Protein AF-A0A518H4K8-F1 (afdb_monomer_lite)

Radius of gyration: 69.51 Å; chains: 1; bounding box: 134×53×186 Å

Secondary structure (DSSP, 8-state):
----------------------------S--S-----PPEEEEEEEEEEEEEEEEEEEEEEEEEEEEEEEEEEEEEEEEEEEEEEEEEEEEEEEEEEEEEEEEEEE-S---SSS-----EEEEEEEEEEEEEEEEEEEEEEEEEEEEEEEEEEEEEEEEEEEEEEEEEEEEEEEEEEEEEEEEEEE------------------------

pLDDT: mean 77.29, std 21.83, range [33.91, 96.88]

Foldseek 3Di:
DDDDDDDDDDDDDDDDDDPDDDDDDDDPDDPDPDDPPQQWDWDKDKDWDKDKDKDWDWDKDKDWDKDKDKDWDKDWDKDKDKDWDWDKDKDWDWDKDKDWDFDWDFDPDDDPDDDDDTDTDTDIDIDIDIDTDIDIDTDTDIDIDIDTDIDIDIDIDIDIDIDIDIDIDIDMDIDIDIDIDIDGDGPPPDPDDDDDDDDDDDDDDDDDDD

Organism: NCBI:txid2527974

Structure (mmCIF, N/CA/C/O backbone):
data_AF-A0A518H4K8-F1
#
_entry.id   AF-A0A518H4K8-F1
#
loop_
_atom_site.group_PDB
_atom_site.id
_atom_site.type_symbol
_atom_site.label_atom_id
_atom_site.label_alt_id
_atom_site.label_comp_id
_atom_site.label_asym_id
_atom_site.label_entity_id
_atom_site.label_seq_id
_atom_site.pdbx_PDB_ins_code
_atom_site.Cartn_x
_atom_site.Cartn_y
_atom_site.Cartn_z
_atom_site.occupancy
_atom_site.B_iso_or_equiv
_atom_site.auth_seq_id
_atom_site.auth_comp_id
_atom_site.auth_asym_id
_atom_site.auth_atom_id
_atom_site.pdbx_PDB_model_num
ATOM 1 N N . MET A 1 1 ? -11.150 16.519 43.931 1.00 41.38 1 MET A N 1
ATOM 2 C CA . MET A 1 1 ? -12.575 16.202 44.168 1.00 41.38 1 MET A CA 1
ATOM 3 C C . MET A 1 1 ? -12.721 15.722 45.603 1.00 41.38 1 MET A C 1
ATOM 5 O O . MET A 1 1 ? -12.085 14.748 45.985 1.00 41.38 1 MET A O 1
ATOM 9 N N . HIS A 1 2 ? -13.426 16.521 46.402 1.00 33.91 2 HIS A N 1
ATOM 10 C CA . HIS A 1 2 ? -13.470 16.494 47.863 1.00 33.91 2 HIS A CA 1
ATOM 11 C C . HIS A 1 2 ? -14.035 15.186 48.440 1.00 33.91 2 HIS A C 1
ATOM 13 O O . HIS A 1 2 ? -15.120 14.756 48.060 1.00 33.91 2 HIS A O 1
ATOM 19 N N . ARG A 1 3 ? -13.331 14.601 49.419 1.00 42.66 3 ARG A N 1
ATOM 20 C CA . ARG A 1 3 ? -13.908 13.645 50.375 1.00 42.66 3 ARG A CA 1
ATOM 21 C C . ARG A 1 3 ? -14.575 14.446 51.495 1.00 42.66 3 ARG A C 1
ATOM 23 O O . ARG A 1 3 ? -13.881 15.078 52.286 1.00 42.66 3 ARG A O 1
ATOM 30 N N . MET A 1 4 ? -15.905 14.440 51.541 1.00 40.12 4 MET A N 1
ATOM 31 C CA . MET A 1 4 ? -16.675 14.967 52.668 1.00 40.12 4 MET A CA 1
ATOM 32 C C . MET A 1 4 ? -16.673 13.945 53.811 1.00 40.12 4 MET A C 1
ATOM 34 O O . MET A 1 4 ? -17.276 12.880 53.712 1.00 40.12 4 MET A O 1
ATOM 38 N N . LEU A 1 5 ? -15.961 14.277 54.887 1.00 43.50 5 LEU A N 1
ATOM 39 C CA . LEU A 1 5 ? -16.053 13.639 56.197 1.00 43.50 5 LEU A CA 1
ATOM 40 C C . LEU A 1 5 ? -17.170 14.339 56.988 1.00 43.50 5 LEU A C 1
ATOM 42 O O . LEU A 1 5 ? -16.926 15.359 57.627 1.00 43.50 5 LEU A O 1
ATOM 46 N N . SER A 1 6 ? -18.389 13.798 56.949 1.00 35.72 6 SER A N 1
ATOM 47 C CA . SER A 1 6 ? -19.468 14.197 57.865 1.00 35.72 6 SER A CA 1
ATOM 48 C C . SER A 1 6 ? -19.306 13.459 59.192 1.00 35.72 6 SER A C 1
ATOM 50 O O . SER A 1 6 ? -19.745 12.320 59.341 1.00 35.72 6 SER A O 1
ATOM 52 N N . ARG A 1 7 ? -18.654 14.105 60.162 1.00 39.12 7 ARG A N 1
ATOM 53 C CA . ARG A 1 7 ? -18.706 13.716 61.577 1.00 39.12 7 ARG A CA 1
ATOM 54 C C . ARG A 1 7 ? -19.995 14.276 62.176 1.00 39.12 7 ARG A C 1
ATOM 56 O O . ARG A 1 7 ? -20.099 15.478 62.395 1.00 39.12 7 ARG A O 1
ATOM 63 N N . ALA A 1 8 ? -20.967 13.400 62.414 1.00 37.16 8 ALA A N 1
ATOM 64 C CA . ALA A 1 8 ? -22.157 13.728 63.183 1.00 37.16 8 ALA A CA 1
ATOM 65 C C . ALA A 1 8 ? -21.811 13.758 64.678 1.00 37.16 8 ALA A C 1
ATOM 67 O O . ALA A 1 8 ? -21.269 12.810 65.246 1.00 37.16 8 ALA A O 1
ATOM 68 N N . LEU A 1 9 ? -22.109 14.910 65.257 1.00 40.81 9 LEU A N 1
ATOM 69 C CA . LEU A 1 9 ? -22.033 15.298 66.654 1.00 40.81 9 LEU A CA 1
ATOM 70 C C . LEU A 1 9 ? -23.179 14.586 67.395 1.00 40.81 9 LEU A C 1
ATOM 72 O O . LEU A 1 9 ? -24.332 14.760 67.007 1.00 40.81 9 LEU A O 1
ATOM 76 N N . VAL A 1 10 ? -22.896 13.791 68.431 1.00 37.47 10 VAL A N 1
ATOM 77 C CA . VAL A 1 10 ? -23.942 13.306 69.350 1.00 37.47 10 VAL A CA 1
ATOM 78 C C . VAL A 1 10 ? -23.623 13.802 70.750 1.00 37.47 10 VAL A C 1
ATOM 80 O O . VAL A 1 10 ? -22.632 13.418 71.368 1.00 37.47 10 VAL A O 1
ATOM 83 N N . LEU A 1 11 ? -24.480 14.732 71.162 1.00 38.19 11 LEU A N 1
ATOM 84 C CA . LEU A 1 11 ? -24.554 15.404 72.445 1.00 38.19 11 LEU A CA 1
ATOM 85 C C . LEU A 1 11 ? -24.805 14.418 73.589 1.00 38.19 11 LEU A C 1
ATOM 87 O O . LEU A 1 11 ? -25.643 13.522 73.509 1.00 38.19 11 LEU A O 1
ATOM 91 N N . SER A 1 12 ? -24.108 14.688 74.682 1.00 37.12 12 SER A N 1
ATOM 92 C CA . SER A 1 12 ? -24.329 14.210 76.038 1.00 37.12 12 SER A CA 1
ATOM 93 C C . SER A 1 12 ? -25.741 14.548 76.534 1.00 37.12 12 SER A C 1
ATOM 95 O O . SER A 1 12 ? -26.166 15.700 76.463 1.00 37.12 12 SER A O 1
ATOM 97 N N . ALA A 1 13 ? -26.434 13.567 77.116 1.00 38.94 13 ALA A N 1
ATOM 98 C CA . ALA A 1 13 ? -27.633 13.787 77.920 1.00 38.94 13 ALA A CA 1
ATOM 99 C C . ALA A 1 13 ? -27.368 13.310 79.353 1.00 38.94 13 ALA A C 1
ATOM 101 O O . ALA A 1 13 ? -27.197 12.121 79.614 1.00 38.94 13 ALA A O 1
ATOM 102 N N . ALA A 1 14 ? -27.289 14.278 80.264 1.00 38.91 14 ALA A N 1
ATOM 103 C CA . ALA A 1 14 ? -27.203 14.074 81.698 1.00 38.91 14 ALA A CA 1
ATOM 104 C C . ALA A 1 14 ? -28.560 13.595 82.234 1.00 38.91 14 ALA A C 1
ATOM 106 O O . ALA A 1 14 ? -29.585 14.239 82.015 1.00 38.91 14 ALA A O 1
ATOM 107 N N . THR A 1 15 ? -28.574 12.482 82.961 1.00 42.69 15 THR A N 1
ATOM 108 C CA . THR A 1 15 ? -29.739 12.057 83.741 1.00 42.69 15 THR A CA 1
ATOM 109 C C . THR A 1 15 ? -29.732 12.792 85.077 1.00 42.69 15 THR A C 1
ATOM 111 O O . THR A 1 15 ? -28.977 12.446 85.984 1.00 42.69 15 THR A O 1
ATOM 114 N N . ILE A 1 16 ? -30.566 13.825 85.183 1.00 46.66 16 ILE A N 1
ATOM 115 C CA . ILE A 1 16 ? -30.917 14.481 86.444 1.00 46.66 16 ILE A CA 1
ATOM 116 C C . ILE A 1 16 ? -31.912 13.567 87.167 1.00 46.66 16 ILE A C 1
ATOM 118 O O . ILE A 1 16 ? -32.991 13.281 86.648 1.00 46.66 16 ILE A O 1
ATOM 122 N N . GLY A 1 17 ? -31.546 13.097 88.359 1.00 41.97 17 GLY A N 1
ATOM 123 C CA . GLY A 1 17 ? -32.475 12.438 89.270 1.00 41.97 17 GLY A CA 1
ATOM 124 C C . GLY A 1 17 ? -33.481 13.450 89.813 1.00 41.97 17 GLY A C 1
ATOM 125 O O . GLY A 1 17 ? -33.111 14.331 90.583 1.00 41.97 17 GLY A O 1
ATOM 126 N N . LEU A 1 18 ? -34.749 13.326 89.417 1.00 43.81 18 LEU A N 1
ATOM 127 C CA . LEU A 1 18 ? -35.867 13.972 90.101 1.00 43.81 18 LEU A CA 1
ATOM 128 C C . LEU A 1 18 ? -36.443 12.990 91.124 1.00 43.81 18 LEU A C 1
ATOM 130 O O . LEU A 1 18 ? -37.210 12.090 90.789 1.00 43.81 18 LEU A O 1
ATOM 134 N N . THR A 1 19 ? -36.104 13.197 92.391 1.00 43.25 19 THR A N 1
ATOM 135 C CA . THR A 1 19 ? -36.916 12.737 93.518 1.00 43.25 19 THR A CA 1
ATOM 136 C C . THR A 1 19 ? -38.142 13.647 93.617 1.00 43.25 19 THR A C 1
ATOM 138 O O . THR A 1 19 ? -38.071 14.732 94.192 1.00 43.25 19 THR A O 1
ATOM 141 N N . ALA A 1 20 ? -39.266 13.237 93.028 1.00 42.53 20 ALA A N 1
ATOM 142 C CA . ALA A 1 20 ? -40.552 13.885 93.258 1.00 42.53 20 ALA A CA 1
ATOM 143 C C . ALA A 1 20 ? -41.178 13.301 94.533 1.00 42.53 20 ALA A C 1
ATOM 145 O O . ALA A 1 20 ? -41.659 12.167 94.545 1.00 42.53 20 ALA A O 1
ATOM 146 N N . ALA A 1 21 ? -41.147 14.083 95.613 1.00 41.53 21 ALA A N 1
ATOM 147 C CA . ALA A 1 21 ? -41.983 13.867 96.782 1.00 41.53 21 ALA A CA 1
ATOM 148 C C . ALA A 1 21 ? -43.457 13.934 96.348 1.00 41.53 21 ALA A C 1
ATOM 150 O O . ALA A 1 21 ? -43.904 14.946 95.808 1.00 41.53 21 ALA A O 1
ATOM 151 N N . GLN A 1 22 ? -44.206 12.852 96.555 1.00 50.47 22 GLN A N 1
ATOM 152 C CA . GLN A 1 22 ? -45.651 12.844 96.355 1.00 50.47 22 GLN A CA 1
ATOM 153 C C . GLN A 1 22 ? -46.308 13.590 97.519 1.00 50.47 22 GLN A C 1
ATOM 155 O O . GLN A 1 22 ? -46.592 13.010 98.564 1.00 50.47 22 GLN A O 1
ATOM 160 N N . THR A 1 23 ? -46.556 14.885 97.346 1.00 40.84 23 THR A N 1
ATOM 161 C CA . THR A 1 23 ? -47.630 15.552 98.080 1.00 40.84 23 THR A CA 1
ATOM 162 C C . THR A 1 23 ? -48.927 15.289 97.324 1.00 40.84 23 THR A C 1
ATOM 164 O O . THR A 1 23 ? -49.107 15.690 96.176 1.00 40.84 23 THR A O 1
ATOM 167 N N . ALA A 1 24 ? -49.828 14.542 97.958 1.00 42.62 24 ALA A N 1
ATOM 168 C CA . ALA A 1 24 ? -51.167 14.305 97.449 1.00 42.62 24 ALA A CA 1
ATOM 169 C C . ALA A 1 24 ? -51.927 15.642 97.369 1.00 42.62 24 ALA A C 1
ATOM 171 O O . ALA A 1 24 ? -52.305 16.209 98.393 1.00 42.62 24 ALA A O 1
ATOM 172 N N . SER A 1 25 ? -52.149 16.157 96.156 1.00 48.56 25 SER A N 1
ATOM 173 C CA . SER A 1 25 ? -53.069 17.272 95.927 1.00 48.56 25 SER A CA 1
ATOM 174 C C . SER A 1 25 ? -54.488 16.725 95.791 1.00 48.56 25 SER A C 1
ATOM 176 O O . SER A 1 25 ? -54.824 16.078 94.797 1.00 48.56 25 SER A O 1
ATOM 178 N N . ALA A 1 26 ? -55.322 16.989 96.792 1.00 44.56 26 ALA A N 1
ATOM 179 C CA . ALA A 1 26 ? -56.759 16.789 96.706 1.00 44.56 26 ALA A CA 1
ATOM 180 C C . ALA A 1 26 ? -57.344 17.649 95.570 1.00 44.56 26 ALA A C 1
ATOM 182 O O . ALA A 1 26 ? -57.105 18.854 95.500 1.00 44.56 26 ALA A O 1
ATOM 183 N N . CYS A 1 27 ? -58.125 17.041 94.677 1.00 45.62 27 CYS A N 1
ATOM 184 C CA . CYS A 1 27 ? -58.923 17.764 93.694 1.00 45.62 27 CYS A CA 1
ATOM 185 C C . CYS A 1 27 ? -60.126 18.416 94.395 1.00 45.62 27 CYS A C 1
ATOM 187 O O . CYS A 1 27 ? -61.044 17.737 94.857 1.00 45.62 27 CYS A O 1
ATOM 189 N N . HIS A 1 28 ? -60.120 19.747 94.479 1.00 51.50 28 HIS A N 1
ATOM 190 C CA . HIS A 1 28 ? -61.272 20.530 94.912 1.00 51.50 28 HIS A CA 1
ATOM 191 C C . HIS A 1 28 ? -62.458 20.319 93.953 1.00 51.50 28 HIS A C 1
ATOM 193 O O . HIS A 1 28 ? -62.354 20.614 92.765 1.00 51.50 28 HIS A O 1
ATOM 199 N N . GLY A 1 29 ? -63.611 19.888 94.480 1.00 53.47 29 GLY A N 1
ATOM 200 C CA . GLY A 1 29 ? -64.894 20.387 93.969 1.00 53.47 29 GLY A CA 1
ATOM 201 C C . GLY A 1 29 ? -65.911 19.420 93.357 1.00 53.47 29 GLY A C 1
ATOM 202 O O . GLY A 1 29 ? -66.929 19.906 92.879 1.00 53.47 29 GLY A O 1
ATOM 203 N N . CYS A 1 30 ? -65.750 18.093 93.384 1.00 54.25 30 CYS A N 1
ATOM 204 C CA . CYS A 1 30 ? -66.899 17.211 93.122 1.00 54.25 30 CYS A CA 1
ATOM 205 C C . CYS A 1 30 ? -66.773 15.877 93.873 1.00 54.25 30 CYS A C 1
ATOM 207 O O . CYS A 1 30 ? -65.909 15.064 93.576 1.00 54.25 30 CYS A O 1
ATOM 209 N N . GLY A 1 31 ? -67.624 15.655 94.880 1.00 55.75 31 GLY A N 1
ATOM 210 C CA . GLY A 1 31 ? -67.637 14.468 95.749 1.00 55.75 31 GLY A CA 1
ATOM 211 C C . GLY A 1 31 ? -68.097 13.173 95.068 1.00 55.75 31 GLY A C 1
ATOM 212 O O . GLY A 1 31 ? -68.938 12.461 95.608 1.00 55.75 31 GLY A O 1
ATOM 213 N N . LYS A 1 32 ? -67.572 12.865 93.881 1.00 51.16 32 LYS A N 1
ATOM 214 C CA . LYS A 1 32 ? -67.687 11.551 93.238 1.00 51.16 32 LYS A CA 1
ATOM 215 C C . LYS A 1 32 ? -66.330 10.855 93.357 1.00 51.16 32 LYS A C 1
ATOM 217 O O . LYS A 1 32 ? -65.318 11.538 93.197 1.00 51.16 32 LYS A O 1
ATOM 222 N N . PRO A 1 33 ? -66.266 9.536 93.619 1.00 52.06 33 PRO A N 1
ATOM 223 C CA . PRO A 1 33 ? -65.000 8.822 93.541 1.00 52.06 33 PRO A CA 1
ATOM 224 C C . PRO A 1 33 ? -64.459 9.012 92.124 1.00 52.06 33 PRO A C 1
ATOM 226 O O . PRO A 1 33 ? -65.078 8.577 91.150 1.00 52.06 33 PRO A O 1
ATOM 229 N N . ALA A 1 34 ? -63.346 9.740 92.009 1.00 50.97 34 ALA A N 1
ATOM 230 C CA . ALA A 1 34 ? -62.609 9.831 90.764 1.00 50.97 34 ALA A CA 1
ATOM 231 C C . ALA A 1 34 ? -62.326 8.395 90.320 1.00 50.97 34 ALA A C 1
ATOM 233 O O . ALA A 1 34 ? -61.866 7.582 91.126 1.00 50.97 34 ALA A O 1
ATOM 234 N N . ALA A 1 35 ? -62.662 8.071 89.068 1.00 56.94 35 ALA A N 1
ATOM 235 C CA . ALA A 1 35 ? -62.276 6.800 88.474 1.00 56.94 35 ALA A CA 1
ATOM 236 C C . ALA A 1 35 ? -60.795 6.557 88.811 1.00 56.94 35 ALA A C 1
ATOM 238 O O . ALA A 1 35 ? -60.015 7.511 88.702 1.00 56.94 35 ALA A O 1
ATOM 239 N N . PRO A 1 36 ? -60.418 5.353 89.285 1.00 59.44 36 PRO A N 1
ATOM 240 C CA . PRO A 1 36 ? -59.065 5.108 89.754 1.00 59.44 36 PRO A CA 1
ATOM 241 C C . PRO A 1 36 ? -58.099 5.560 88.666 1.00 59.44 36 PRO A C 1
ATOM 243 O O . PRO A 1 36 ? -58.177 5.108 87.522 1.00 59.44 36 PRO A O 1
ATOM 246 N N . CYS A 1 37 ? -57.241 6.516 89.010 1.00 57.69 37 CYS A N 1
ATOM 247 C CA . CYS A 1 37 ? -56.167 6.971 88.151 1.00 57.69 37 CYS A CA 1
ATOM 248 C C . CYS A 1 37 ? -55.226 5.781 87.950 1.00 57.69 37 CYS A C 1
ATOM 250 O O . CYS A 1 37 ? -54.351 5.525 88.770 1.00 57.69 37 CYS A O 1
ATOM 252 N N . VAL A 1 38 ? -55.458 4.992 86.896 1.00 69.94 38 VAL A N 1
ATOM 253 C CA . VAL A 1 38 ? -54.597 3.853 86.580 1.00 69.94 38 VAL A CA 1
ATOM 254 C C . VAL A 1 38 ? -53.223 4.424 86.238 1.00 69.94 38 VAL A C 1
ATOM 256 O O . VAL A 1 38 ? -53.125 5.204 85.283 1.00 69.94 38 VAL A O 1
ATOM 259 N N . PRO A 1 39 ? -52.165 4.098 87.004 1.00 74.88 39 PRO A N 1
ATOM 260 C CA . PRO A 1 39 ? -50.848 4.625 86.709 1.00 74.88 39 PRO A CA 1
ATOM 261 C C . PRO A 1 39 ? -50.409 4.071 85.354 1.00 74.88 39 PRO A C 1
ATOM 263 O O . PRO A 1 39 ? -50.407 2.863 85.123 1.00 74.88 39 PRO A O 1
ATOM 266 N N . MET A 1 40 ? -50.087 4.963 84.424 1.00 80.94 40 MET A N 1
ATOM 267 C CA . MET A 1 40 ? -49.538 4.588 83.128 1.00 80.94 40 MET A CA 1
ATOM 268 C C . MET A 1 40 ? -48.033 4.385 83.291 1.00 80.94 40 MET A C 1
ATOM 270 O O . MET A 1 40 ? -47.338 5.294 83.747 1.00 80.94 40 MET A O 1
ATOM 274 N N . VAL A 1 41 ? -47.521 3.214 82.914 1.00 84.00 41 VAL A N 1
ATOM 275 C CA . VAL A 1 41 ? -46.084 2.906 82.980 1.00 84.00 41 VAL A CA 1
ATOM 276 C C . VAL A 1 41 ? -45.519 2.889 81.556 1.00 84.00 41 VAL A C 1
ATOM 278 O O . VAL A 1 41 ? -46.145 2.299 80.668 1.00 84.00 41 VAL A O 1
ATOM 281 N N . PRO A 1 42 ? -44.358 3.524 81.297 1.00 85.88 42 PRO A N 1
ATOM 282 C CA . PRO A 1 42 ? -43.711 3.440 79.996 1.00 85.88 42 PRO A CA 1
ATOM 283 C C . PRO A 1 42 ? -43.219 2.010 79.756 1.00 85.88 42 PRO A C 1
ATOM 285 O O . PRO A 1 42 ? -42.392 1.493 80.505 1.00 85.88 42 PRO A O 1
ATOM 288 N N . GLN A 1 43 ? -43.712 1.373 78.698 1.00 84.88 43 GLN A N 1
ATOM 289 C CA . GLN A 1 43 ? -43.215 0.083 78.231 1.00 84.88 43 GLN A CA 1
ATOM 290 C C . GLN A 1 43 ? -42.518 0.246 76.880 1.00 84.88 43 GLN A C 1
ATOM 292 O O . GLN A 1 43 ? -43.020 0.923 75.979 1.00 84.88 43 GLN A O 1
ATOM 297 N N . THR A 1 44 ? -41.356 -0.391 76.730 1.00 87.81 44 THR A N 1
ATOM 298 C CA . THR A 1 44 ? -40.628 -0.449 75.458 1.00 87.81 44 THR A CA 1
ATOM 299 C C . THR A 1 44 ? -41.178 -1.598 74.624 1.00 87.81 44 THR A C 1
ATOM 301 O O . THR A 1 44 ? -41.016 -2.761 74.985 1.00 87.81 44 THR A O 1
ATOM 304 N N . VAL A 1 45 ? -41.808 -1.279 73.496 1.00 89.12 45 VAL A N 1
ATOM 305 C CA . VAL A 1 45 ? -42.299 -2.273 72.537 1.00 89.12 45 VAL A CA 1
ATOM 306 C C . VAL A 1 45 ? -41.368 -2.29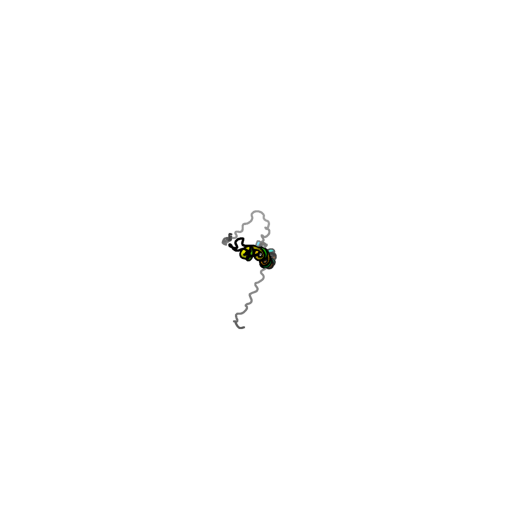0 71.329 1.00 89.12 45 VAL A C 1
ATOM 308 O O . VAL A 1 45 ? -41.187 -1.264 70.668 1.00 89.12 45 VAL A O 1
ATOM 311 N N . THR A 1 46 ? -40.799 -3.457 71.029 1.00 91.31 46 THR A N 1
ATOM 312 C CA . THR A 1 46 ? -39.993 -3.692 69.824 1.00 91.31 46 THR A CA 1
ATOM 313 C C . THR A 1 46 ? -40.870 -4.321 68.749 1.00 91.31 46 THR A C 1
ATOM 315 O O . THR A 1 46 ? -41.470 -5.371 68.972 1.00 91.31 46 THR A O 1
ATOM 318 N N . SER A 1 47 ? -40.945 -3.691 67.581 1.00 91.62 47 SER A N 1
ATOM 319 C CA . SER A 1 47 ? -41.617 -4.233 66.397 1.00 91.62 47 SER A CA 1
ATOM 320 C C . SER A 1 47 ? -40.613 -4.374 65.257 1.00 91.62 47 SER A C 1
ATOM 322 O O . SER A 1 47 ? -39.691 -3.570 65.148 1.00 91.62 47 SER A O 1
ATOM 324 N N . TYR A 1 48 ? -40.765 -5.398 64.421 1.00 92.44 48 TYR A N 1
ATOM 325 C CA . TYR A 1 48 ? -39.904 -5.607 63.263 1.00 92.44 48 TYR A CA 1
ATOM 326 C C . TYR A 1 48 ? -40.584 -5.066 62.010 1.00 92.44 48 TYR A C 1
ATOM 328 O O . TYR A 1 48 ? -41.677 -5.503 61.649 1.00 92.44 48 TYR A O 1
ATOM 336 N N . CYS A 1 49 ? -39.924 -4.113 61.357 1.00 90.69 49 CYS A N 1
ATOM 337 C CA . CYS A 1 49 ? -40.372 -3.544 60.094 1.00 90.69 49 CYS A CA 1
ATOM 338 C C . CYS A 1 49 ? -39.516 -4.096 58.952 1.00 90.69 49 CYS A C 1
ATOM 340 O O . CYS A 1 49 ? -38.287 -4.152 59.051 1.00 90.69 49 CYS A O 1
ATOM 342 N N . THR A 1 50 ? -40.155 -4.470 57.845 1.00 93.25 50 THR A N 1
ATOM 343 C CA . THR A 1 50 ? -39.468 -4.886 56.622 1.00 93.25 50 THR A CA 1
ATOM 344 C C . THR A 1 50 ? -39.039 -3.654 55.833 1.00 93.25 50 THR A C 1
ATOM 346 O O . THR A 1 50 ? -39.864 -2.853 55.398 1.00 93.25 50 THR A O 1
ATOM 349 N N . VAL A 1 51 ? -37.731 -3.493 55.647 1.00 93.62 51 VAL A N 1
ATOM 350 C CA . VAL A 1 51 ? -37.153 -2.393 54.871 1.00 93.62 51 VAL A CA 1
ATOM 351 C C . VAL A 1 51 ? -36.539 -2.961 53.598 1.00 93.62 51 VAL A C 1
ATOM 353 O O . VAL A 1 51 ? -35.717 -3.879 53.642 1.00 93.62 51 VAL A O 1
ATOM 356 N N . THR A 1 52 ? -36.957 -2.417 52.458 1.00 93.50 52 THR A N 1
ATOM 357 C CA . THR A 1 52 ? -36.395 -2.710 51.136 1.00 93.50 52 THR A CA 1
ATOM 358 C C . THR A 1 52 ? -35.355 -1.657 50.783 1.00 93.50 52 THR A C 1
ATOM 360 O O . THR A 1 52 ? -35.683 -0.475 50.686 1.00 93.50 52 THR A O 1
ATOM 363 N N . GLU A 1 53 ? -34.118 -2.077 50.545 1.00 92.50 53 GLU A N 1
ATOM 364 C CA . GLU A 1 53 ? -33.030 -1.189 50.140 1.00 92.50 53 GLU A CA 1
ATOM 365 C C . GLU A 1 53 ? -32.496 -1.575 48.767 1.00 92.50 53 GLU A C 1
ATOM 367 O O . GLU A 1 53 ? -32.356 -2.754 48.440 1.00 92.50 53 GLU A O 1
ATOM 372 N N . THR A 1 54 ? -32.174 -0.574 47.954 1.00 93.31 54 THR A N 1
ATOM 373 C CA . THR A 1 54 ? -31.504 -0.768 46.668 1.00 93.31 54 THR A CA 1
ATOM 374 C C . THR A 1 54 ? -29.998 -0.651 46.857 1.00 93.31 54 THR A C 1
ATOM 376 O O . THR A 1 54 ? -29.477 0.446 47.068 1.00 93.31 54 THR A O 1
ATOM 379 N N . VAL A 1 55 ? -29.296 -1.777 46.763 1.00 94.00 55 VAL A N 1
ATOM 380 C CA . VAL A 1 55 ? -27.831 -1.843 46.778 1.00 94.00 55 VAL A CA 1
ATOM 381 C C . VAL A 1 55 ? -27.328 -1.828 45.335 1.00 94.00 55 VAL A C 1
ATOM 383 O O . VAL A 1 55 ? -27.894 -2.494 44.473 1.00 94.00 55 VAL A O 1
ATOM 386 N N . ILE A 1 56 ? -26.283 -1.050 45.048 1.00 93.81 56 ILE A N 1
ATOM 387 C CA . ILE A 1 56 ? -25.665 -1.001 43.719 1.00 93.81 56 ILE A CA 1
ATOM 388 C C . ILE A 1 56 ? -24.411 -1.872 43.727 1.00 93.81 56 ILE A C 1
ATOM 390 O O . ILE A 1 56 ? -23.380 -1.478 44.276 1.00 93.81 56 ILE A O 1
ATOM 394 N N . ASP A 1 57 ? -24.497 -3.034 43.088 1.00 93.06 57 ASP A N 1
ATOM 395 C CA . ASP A 1 57 ? -23.394 -3.983 42.987 1.00 93.06 57 ASP A CA 1
ATOM 396 C C . ASP A 1 57 ? -22.552 -3.694 41.733 1.00 93.06 57 ASP A C 1
ATOM 398 O O . ASP A 1 57 ? -23.067 -3.345 40.666 1.00 93.06 57 ASP A O 1
ATOM 402 N N . ARG A 1 58 ? -21.227 -3.824 41.854 1.00 93.12 58 ARG A N 1
ATOM 403 C CA . ARG A 1 58 ? -20.276 -3.658 40.747 1.00 93.12 58 ARG A CA 1
ATOM 404 C C . ARG A 1 58 ? -19.919 -5.021 40.175 1.00 93.12 58 ARG A C 1
ATOM 406 O O . ARG A 1 58 ? -19.103 -5.735 40.749 1.00 93.12 58 ARG A O 1
ATOM 413 N N . VAL A 1 59 ? -20.514 -5.360 39.038 1.00 95.19 59 VAL A N 1
ATOM 414 C CA . VAL A 1 59 ? -20.335 -6.665 38.395 1.00 95.19 59 VAL A CA 1
ATOM 415 C C . VAL A 1 59 ? -19.385 -6.523 37.202 1.00 95.19 59 VAL A C 1
ATOM 417 O O . VAL A 1 59 ? -19.627 -5.672 36.338 1.00 95.19 59 VAL A O 1
ATOM 420 N N . PRO A 1 60 ? -18.298 -7.312 37.124 1.00 95.31 60 PRO A N 1
ATOM 421 C CA . PRO A 1 60 ? -17.452 -7.349 35.939 1.00 95.31 60 PRO A CA 1
ATOM 422 C C . PRO A 1 60 ? -18.204 -8.025 34.789 1.00 95.31 60 PRO A C 1
ATOM 424 O O . PRO A 1 60 ? -18.735 -9.123 34.938 1.00 95.31 60 PRO A O 1
ATOM 427 N N . VAL A 1 61 ? -18.244 -7.372 33.632 1.00 94.50 61 VAL A N 1
ATOM 428 C CA . VAL A 1 61 ? -18.838 -7.912 32.407 1.00 94.50 61 VAL A CA 1
ATOM 429 C C . VAL A 1 61 ? -17.791 -7.883 31.307 1.00 94.50 61 VAL A C 1
ATOM 431 O O . VAL A 1 61 ? -17.216 -6.834 31.019 1.00 94.50 61 VAL A O 1
ATOM 434 N N . THR A 1 62 ? -17.555 -9.028 30.676 1.00 95.62 62 THR A N 1
ATOM 435 C CA . THR A 1 62 ? -16.664 -9.125 29.519 1.00 95.62 62 THR A CA 1
ATOM 436 C C . THR A 1 62 ? -17.403 -8.662 28.270 1.00 95.62 62 THR A C 1
ATOM 438 O O . THR A 1 62 ? -18.478 -9.165 27.948 1.00 95.62 62 THR A O 1
ATOM 441 N N . VAL A 1 63 ? -16.832 -7.689 27.567 1.00 95.25 63 VAL A N 1
ATOM 442 C CA . VAL A 1 63 ? -17.364 -7.146 26.316 1.00 95.25 63 VAL A CA 1
ATOM 443 C C . VAL A 1 63 ? -16.296 -7.289 25.240 1.00 95.25 63 VAL A C 1
ATOM 445 O O . VAL A 1 63 ? -15.150 -6.893 25.450 1.00 95.25 63 VAL A O 1
ATOM 448 N N . MET A 1 64 ? -16.661 -7.837 24.080 1.00 96.50 64 MET A N 1
ATOM 449 C CA . MET A 1 64 ? -15.766 -7.860 22.923 1.00 96.50 64 MET A CA 1
ATOM 450 C C . MET A 1 64 ? -15.622 -6.441 22.375 1.00 96.50 64 MET A C 1
ATOM 452 O O . MET A 1 64 ? -16.612 -5.804 22.007 1.00 96.50 64 MET A O 1
ATOM 456 N N . LYS A 1 65 ? -14.391 -5.936 22.333 1.00 94.94 65 LYS A N 1
ATOM 457 C CA . LYS A 1 65 ? -14.063 -4.625 21.777 1.00 94.94 65 LYS A CA 1
ATOM 458 C C . LYS A 1 65 ? -13.213 -4.809 20.529 1.00 94.94 65 LYS A C 1
ATOM 460 O O . LYS A 1 65 ? -12.174 -5.459 20.578 1.00 94.94 65 LYS A O 1
ATOM 465 N N . THR A 1 66 ? -13.626 -4.193 19.427 1.00 96.69 66 THR A N 1
ATOM 466 C CA . THR A 1 66 ? -12.805 -4.129 18.216 1.00 96.69 66 THR A CA 1
ATOM 467 C C . THR A 1 66 ? -11.680 -3.120 18.419 1.00 96.69 66 THR A C 1
ATOM 469 O O . THR A 1 66 ? -11.928 -1.935 18.661 1.00 96.69 66 THR A O 1
ATOM 472 N N . THR A 1 67 ? -10.443 -3.583 18.319 1.00 94.25 67 THR A N 1
ATOM 473 C CA . THR A 1 67 ? -9.233 -2.757 18.295 1.00 94.25 67 THR A CA 1
ATOM 474 C C . THR A 1 67 ? -8.562 -2.872 16.932 1.00 94.25 67 THR A C 1
ATOM 476 O O . THR A 1 67 ? -8.753 -3.857 16.230 1.00 94.25 67 THR A O 1
ATOM 479 N N . PHE A 1 68 ? -7.783 -1.868 16.533 1.00 96.19 68 PHE A N 1
ATOM 480 C CA . PHE A 1 68 ? -7.058 -1.900 15.263 1.00 96.19 68 PHE A CA 1
ATOM 481 C C . PHE A 1 68 ? -5.569 -2.076 15.521 1.00 96.19 68 PHE A C 1
ATOM 483 O O . PHE A 1 68 ? -4.951 -1.243 16.186 1.00 96.19 68 PHE A O 1
ATOM 490 N N . ARG A 1 69 ? -5.002 -3.137 14.955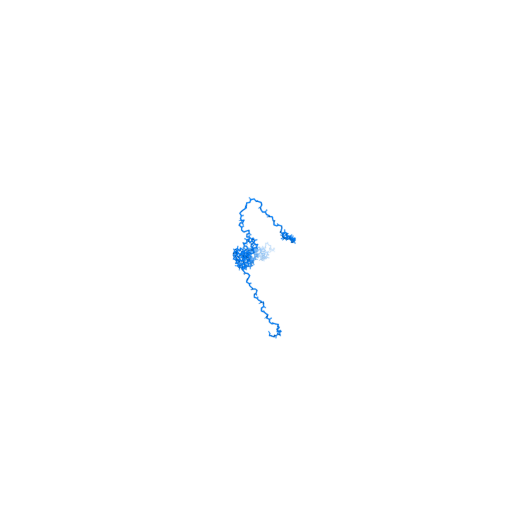 1.00 94.69 69 ARG A N 1
ATOM 491 C CA . ARG A 1 69 ? -3.563 -3.380 14.911 1.00 94.69 69 ARG A CA 1
ATOM 492 C C . ARG A 1 69 ? -3.006 -2.880 13.582 1.00 94.69 69 ARG A C 1
ATOM 494 O O . ARG A 1 69 ? -3.637 -3.021 12.535 1.00 94.69 69 ARG A O 1
ATOM 501 N N . THR A 1 70 ? -1.810 -2.307 13.628 1.00 96.88 70 THR A N 1
ATOM 502 C CA . THR A 1 70 ? -1.062 -1.917 12.432 1.00 96.88 70 THR A CA 1
ATOM 503 C C . THR A 1 70 ? -0.216 -3.091 11.960 1.00 96.88 70 THR A C 1
ATOM 505 O O . THR A 1 70 ? 0.548 -3.647 12.746 1.00 96.88 70 THR A O 1
ATOM 508 N N . GLU A 1 71 ? -0.323 -3.445 10.683 1.00 95.94 71 GLU A N 1
ATOM 509 C CA . GLU A 1 71 ? 0.465 -4.513 10.066 1.00 95.94 71 GLU A CA 1
ATOM 510 C C . GLU A 1 71 ? 1.115 -4.030 8.767 1.00 95.94 71 GLU A C 1
ATOM 512 O O . GLU A 1 71 ? 0.535 -3.222 8.038 1.00 95.94 71 GLU A O 1
ATOM 517 N N . GLN A 1 72 ? 2.334 -4.495 8.492 1.00 96.38 72 GLN A N 1
ATOM 518 C CA . GLN A 1 72 ? 3.047 -4.213 7.249 1.00 96.38 72 GLN A CA 1
ATOM 519 C C . GLN A 1 72 ? 2.915 -5.416 6.317 1.00 96.38 72 GLN A C 1
ATOM 521 O O . GLN A 1 72 ? 3.445 -6.484 6.609 1.00 96.38 72 GLN A O 1
ATOM 526 N N . VAL A 1 73 ? 2.217 -5.232 5.198 1.00 96.06 73 VAL A N 1
ATOM 527 C CA . VAL A 1 73 ? 1.975 -6.291 4.211 1.00 96.06 73 VAL A CA 1
ATOM 528 C C . VAL A 1 73 ? 2.795 -6.016 2.949 1.00 96.06 73 VAL A C 1
ATOM 530 O O . VAL A 1 73 ? 2.760 -4.884 2.453 1.00 96.06 73 VAL A O 1
ATOM 533 N N . PRO A 1 74 ? 3.537 -7.002 2.410 1.00 96.00 74 PRO A N 1
ATOM 534 C CA . PRO A 1 74 ? 4.233 -6.846 1.140 1.00 96.00 74 PRO A CA 1
ATOM 535 C C . PRO A 1 74 ? 3.224 -6.729 -0.008 1.00 96.00 74 PRO A C 1
ATOM 537 O O . PRO A 1 74 ? 2.307 -7.537 -0.135 1.00 96.00 74 PRO A O 1
ATOM 540 N N . VAL A 1 75 ? 3.398 -5.715 -0.850 1.00 96.12 75 VAL A N 1
ATOM 541 C CA . VAL A 1 75 ? 2.600 -5.482 -2.056 1.00 96.12 75 VAL A CA 1
ATOM 542 C C . VAL A 1 75 ? 3.553 -5.285 -3.224 1.00 96.12 75 VAL A C 1
ATOM 544 O O . VAL A 1 75 ? 4.475 -4.471 -3.146 1.00 96.12 75 VAL A O 1
ATOM 547 N N . GLU A 1 76 ? 3.333 -6.015 -4.311 1.00 96.00 76 GLU A N 1
ATOM 548 C CA . GLU A 1 76 ? 4.080 -5.806 -5.546 1.00 96.00 76 GLU A CA 1
ATOM 549 C C . GLU A 1 76 ? 3.556 -4.563 -6.265 1.00 96.00 76 GLU A C 1
ATOM 551 O O . GLU A 1 76 ? 2.363 -4.440 -6.548 1.00 96.00 76 GLU A O 1
ATOM 556 N N . VAL A 1 77 ? 4.451 -3.616 -6.541 1.00 95.69 77 VAL A N 1
ATOM 557 C CA . VAL A 1 77 ? 4.117 -2.367 -7.227 1.00 95.69 77 VAL A CA 1
ATOM 558 C C . VAL A 1 77 ? 4.955 -2.269 -8.501 1.00 95.69 77 VAL A C 1
ATOM 560 O O . VAL A 1 77 ? 6.181 -2.395 -8.417 1.00 95.69 77 VAL A O 1
ATOM 563 N N . PRO A 1 78 ? 4.341 -2.012 -9.671 1.00 95.81 78 PRO A N 1
ATOM 564 C CA . PRO A 1 78 ? 5.087 -1.811 -10.903 1.00 95.81 78 PRO A CA 1
ATOM 565 C C . PRO A 1 78 ? 5.854 -0.488 -10.835 1.00 95.81 78 PRO A C 1
ATOM 567 O O . PRO A 1 78 ? 5.270 0.585 -10.663 1.00 95.81 78 PRO A O 1
ATOM 570 N N . VAL A 1 79 ? 7.172 -0.554 -10.993 1.00 96.12 79 VAL A N 1
ATOM 571 C CA . VAL A 1 79 ? 8.046 0.616 -11.088 1.00 96.12 79 VAL A CA 1
ATOM 572 C C . VAL A 1 79 ? 8.585 0.689 -12.507 1.00 96.12 79 VAL A C 1
ATOM 574 O O . VAL A 1 79 ? 9.251 -0.228 -12.978 1.00 96.12 79 VAL A O 1
ATOM 577 N N . THR A 1 80 ? 8.294 1.791 -13.196 1.00 95.25 80 THR A N 1
ATOM 578 C CA . THR A 1 80 ? 8.838 2.046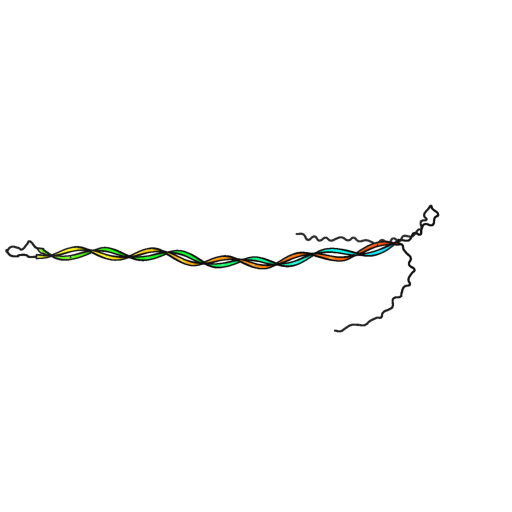 -14.534 1.00 95.25 80 THR A CA 1
ATOM 579 C C . THR A 1 80 ? 10.090 2.902 -14.413 1.00 95.25 80 THR A C 1
ATOM 581 O O . THR A 1 80 ? 10.036 4.000 -13.859 1.00 95.25 80 THR A O 1
ATOM 584 N N . ARG A 1 81 ? 11.212 2.410 -14.945 1.00 93.62 81 ARG A N 1
ATOM 585 C CA . ARG A 1 81 ? 12.473 3.156 -15.039 1.00 93.62 81 ARG A CA 1
ATOM 586 C C . ARG A 1 81 ? 12.981 3.196 -16.476 1.00 93.62 81 ARG A C 1
ATOM 588 O O . ARG A 1 81 ? 12.769 2.261 -17.242 1.00 93.62 81 ARG A O 1
ATOM 595 N N . CYS A 1 82 ? 13.668 4.274 -16.840 1.00 93.25 82 CYS A N 1
ATOM 596 C CA . CYS A 1 82 ? 14.318 4.396 -18.143 1.00 93.25 82 CYS A CA 1
ATOM 597 C C . CYS A 1 82 ? 15.740 3.843 -18.058 1.00 93.25 82 CYS A C 1
ATOM 599 O O . CYS A 1 82 ? 16.587 4.415 -17.372 1.00 93.25 82 CYS A O 1
ATOM 601 N N . VAL A 1 83 ? 16.001 2.749 -18.769 1.00 94.25 83 VAL A N 1
ATOM 602 C CA . VAL A 1 83 ? 17.350 2.200 -18.938 1.00 94.25 83 VAL A CA 1
ATOM 603 C C . VAL A 1 83 ? 17.886 2.667 -20.287 1.00 94.25 83 VAL A C 1
ATOM 605 O O . VAL A 1 83 ? 17.168 2.654 -21.288 1.00 94.25 83 VAL A O 1
ATOM 608 N N . VAL A 1 84 ? 19.136 3.123 -20.319 1.00 95.38 84 VAL A N 1
ATOM 609 C CA . VAL A 1 84 ? 19.814 3.490 -21.566 1.00 95.38 84 VAL A CA 1
ATOM 610 C C . VAL A 1 84 ? 20.572 2.269 -22.067 1.00 95.38 84 VAL A C 1
ATOM 612 O O . VAL A 1 84 ? 21.500 1.811 -21.408 1.00 95.38 84 VAL A O 1
ATOM 615 N N . GLU A 1 85 ? 20.168 1.755 -23.223 1.00 94.06 85 GLU A N 1
ATOM 616 C CA . GLU A 1 85 ? 20.806 0.615 -23.883 1.00 94.06 85 GLU A CA 1
ATOM 617 C C . GLU A 1 85 ? 21.659 1.110 -25.061 1.00 94.06 85 GLU A C 1
ATOM 619 O O . GLU A 1 85 ? 21.275 2.051 -25.767 1.00 94.06 85 GLU A O 1
ATOM 624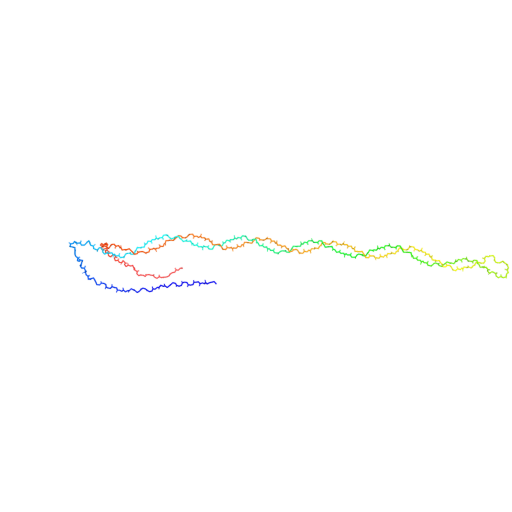 N N . GLU A 1 86 ? 22.827 0.503 -25.270 1.00 93.94 86 GLU A N 1
ATOM 625 C CA . GLU A 1 86 ? 23.691 0.786 -26.418 1.00 93.94 86 GLU A CA 1
ATOM 626 C C . GLU A 1 86 ? 23.384 -0.193 -27.547 1.00 93.94 86 GLU A C 1
ATOM 628 O O . GLU A 1 86 ? 23.713 -1.374 -27.480 1.00 93.94 86 GLU A O 1
ATOM 633 N N . ILE A 1 87 ? 22.744 0.309 -28.601 1.00 94.12 87 ILE A N 1
ATOM 634 C CA . ILE A 1 87 ? 22.308 -0.509 -29.732 1.00 94.12 87 ILE A CA 1
ATOM 635 C C . ILE A 1 87 ? 23.292 -0.309 -30.891 1.00 94.12 87 ILE A C 1
ATOM 637 O O . ILE A 1 87 ? 23.533 0.841 -31.286 1.00 94.12 87 ILE A O 1
ATOM 641 N N . PRO A 1 88 ? 23.858 -1.383 -31.469 1.00 95.12 88 PRO A N 1
ATOM 642 C CA . PRO A 1 88 ? 24.694 -1.277 -32.655 1.00 95.12 88 PRO A CA 1
ATOM 643 C C . PRO A 1 88 ? 23.833 -0.918 -33.872 1.00 95.12 88 PRO A C 1
ATOM 645 O O . PRO A 1 88 ? 22.884 -1.618 -34.219 1.00 95.12 88 PRO A O 1
ATOM 648 N N . VAL A 1 89 ? 24.174 0.179 -34.544 1.00 94.62 89 VAL A N 1
ATOM 649 C CA . VAL A 1 89 ? 23.534 0.619 -35.786 1.00 94.62 89 VAL A CA 1
ATOM 650 C C . VAL A 1 89 ? 24.566 0.610 -36.904 1.00 94.62 89 VAL A C 1
ATOM 652 O O . VAL A 1 89 ? 25.579 1.312 -36.838 1.00 94.62 89 VAL A O 1
ATOM 655 N N . THR A 1 90 ? 24.294 -0.155 -37.956 1.00 95.44 90 THR A N 1
ATOM 656 C CA . THR A 1 90 ? 25.120 -0.177 -39.165 1.00 95.44 90 THR A CA 1
ATOM 657 C C . THR A 1 90 ? 24.757 1.004 -40.056 1.00 95.44 90 THR A C 1
ATOM 659 O O . THR A 1 90 ? 23.601 1.175 -40.444 1.00 95.44 90 THR A O 1
ATOM 662 N N . LYS A 1 91 ? 25.745 1.835 -40.393 1.00 94.06 91 LYS A N 1
ATOM 663 C CA . LYS A 1 91 ? 25.594 2.929 -41.359 1.00 94.06 91 LYS A CA 1
ATOM 664 C C . LYS A 1 91 ? 26.586 2.744 -42.498 1.00 94.06 91 LYS A C 1
ATOM 666 O O . LYS A 1 91 ? 27.766 2.511 -42.255 1.00 94.06 91 LYS A O 1
ATOM 671 N N . MET A 1 92 ? 26.114 2.887 -43.733 1.00 95.94 92 MET A N 1
ATOM 672 C CA . MET A 1 92 ? 26.991 2.913 -44.902 1.00 95.94 92 MET A CA 1
ATOM 673 C C . MET A 1 92 ? 27.691 4.268 -44.961 1.00 95.94 92 MET A C 1
ATOM 675 O O . MET A 1 92 ? 27.029 5.304 -45.047 1.00 95.94 92 MET A O 1
ATOM 679 N N . VAL A 1 93 ? 29.020 4.264 -44.904 1.00 93.88 93 VAL A N 1
ATOM 680 C CA . VAL A 1 93 ? 29.838 5.471 -45.045 1.00 93.88 93 VAL A CA 1
ATOM 681 C C . VAL A 1 93 ? 30.636 5.357 -46.335 1.00 93.88 93 VAL A C 1
ATOM 683 O O . VAL A 1 93 ? 31.263 4.333 -46.597 1.00 93.88 93 VAL A O 1
ATOM 686 N N . THR A 1 94 ? 30.616 6.412 -47.145 1.00 95.69 94 THR A N 1
ATOM 687 C CA . THR A 1 94 ? 31.469 6.497 -48.331 1.00 95.69 94 THR A CA 1
ATOM 688 C C . THR A 1 94 ? 32.882 6.856 -47.892 1.00 95.69 94 THR A C 1
ATOM 690 O O . THR A 1 94 ? 33.121 7.970 -47.420 1.00 95.69 94 THR A O 1
ATOM 693 N N . ARG A 1 95 ? 33.820 5.921 -48.037 1.00 93.31 95 ARG A N 1
ATOM 694 C CA . ARG A 1 95 ? 35.245 6.152 -47.806 1.00 93.31 95 ARG A CA 1
ATOM 695 C C . ARG A 1 95 ? 35.926 6.347 -49.154 1.00 93.31 95 ARG A C 1
ATOM 697 O O . ARG A 1 95 ? 35.755 5.546 -50.065 1.00 93.31 95 ARG A O 1
ATOM 704 N N . VAL A 1 96 ? 36.660 7.445 -49.299 1.00 95.25 96 VAL A N 1
ATOM 705 C CA . VAL A 1 96 ? 37.404 7.736 -50.528 1.00 95.25 96 VAL A CA 1
ATOM 706 C C . VAL A 1 96 ? 38.832 7.248 -50.349 1.00 95.25 96 VAL A C 1
ATOM 708 O O . VAL A 1 96 ? 39.546 7.734 -49.469 1.00 95.25 96 VAL A O 1
ATOM 711 N N . HIS A 1 97 ? 39.248 6.311 -51.196 1.00 92.50 97 HIS A N 1
ATOM 712 C CA . HIS A 1 97 ? 40.624 5.832 -51.248 1.00 92.50 97 HIS A CA 1
ATOM 713 C C . HIS A 1 97 ? 41.313 6.356 -52.508 1.00 92.50 97 HIS A C 1
ATOM 715 O O . HIS A 1 97 ? 40.709 6.461 -53.578 1.00 92.50 97 HIS A O 1
ATOM 721 N N . LYS A 1 98 ? 42.587 6.730 -52.365 1.00 93.81 98 LYS A N 1
ATOM 722 C CA . LYS A 1 98 ? 43.431 7.149 -53.484 1.00 93.81 98 LYS A CA 1
ATOM 723 C C . LYS A 1 98 ? 44.145 5.921 -54.022 1.00 93.81 98 LYS A C 1
ATOM 725 O O . LYS A 1 98 ? 44.894 5.284 -53.286 1.00 93.81 98 LYS A O 1
ATOM 730 N N . VAL A 1 99 ? 43.919 5.618 -55.291 1.00 92.31 99 VAL A N 1
ATOM 731 C CA . VAL A 1 99 ? 44.620 4.550 -56.002 1.00 92.31 99 VAL A CA 1
ATOM 732 C C . VAL A 1 99 ? 45.535 5.203 -57.026 1.00 92.31 99 VAL A C 1
ATOM 734 O O . VAL A 1 99 ? 45.089 6.045 -57.806 1.00 92.31 99 VAL A O 1
ATOM 737 N N . THR A 1 100 ? 46.817 4.854 -56.993 1.00 91.62 100 THR A N 1
ATOM 738 C CA . THR A 1 100 ? 47.799 5.301 -57.984 1.00 91.62 100 THR A CA 1
ATOM 739 C C . THR A 1 100 ? 48.062 4.151 -58.939 1.00 91.62 100 THR A C 1
ATOM 741 O O . THR A 1 100 ? 48.551 3.106 -58.521 1.00 91.62 100 THR A O 1
ATOM 744 N N . GLU A 1 101 ? 47.740 4.350 -60.212 1.00 91.25 101 GLU A N 1
ATOM 745 C CA . GLU A 1 101 ? 47.954 3.368 -61.273 1.00 91.25 101 GLU A CA 1
ATOM 746 C C . GLU A 1 101 ? 48.940 3.931 -62.302 1.00 91.25 101 GLU A C 1
ATOM 748 O O . GLU A 1 101 ? 48.926 5.127 -62.603 1.00 91.25 101 GLU A O 1
ATOM 753 N N . MET A 1 102 ? 49.816 3.083 -62.838 1.00 90.81 102 MET A N 1
ATOM 754 C CA . MET A 1 102 ? 50.746 3.477 -63.893 1.00 90.81 102 MET A CA 1
ATOM 755 C C . MET A 1 102 ? 50.028 3.396 -65.241 1.00 90.81 102 MET A C 1
ATOM 757 O O . MET A 1 102 ? 49.684 2.309 -65.694 1.00 90.81 102 MET A O 1
ATOM 761 N N . VAL A 1 103 ? 49.816 4.539 -65.898 1.00 88.88 103 VAL A N 1
ATOM 762 C CA . VAL A 1 103 ? 49.131 4.605 -67.198 1.00 88.88 103 VAL A CA 1
ATOM 763 C C . VAL A 1 103 ? 50.129 4.993 -68.284 1.00 88.88 103 VAL A C 1
ATOM 765 O O . VAL A 1 103 ? 50.903 5.940 -68.117 1.00 88.88 103 VAL A O 1
ATOM 768 N N . ALA A 1 104 ? 50.096 4.286 -69.412 1.00 87.31 104 ALA A N 1
ATOM 769 C CA . ALA A 1 104 ? 50.906 4.612 -70.579 1.00 87.31 104 ALA A CA 1
ATOM 770 C C . ALA A 1 104 ? 50.439 5.939 -71.198 1.00 87.31 104 ALA A C 1
ATOM 772 O O . ALA A 1 104 ? 49.280 6.077 -71.598 1.00 87.31 104 ALA A O 1
ATOM 773 N N . LYS A 1 105 ? 51.337 6.926 -71.286 1.00 83.56 105 LYS A N 1
ATOM 774 C CA . LYS A 1 105 ? 51.094 8.188 -71.999 1.00 83.56 105 LYS A CA 1
ATOM 775 C C . LYS A 1 105 ? 52.071 8.330 -73.170 1.00 83.56 105 LYS A C 1
ATOM 777 O O . LYS A 1 105 ? 53.267 8.094 -72.985 1.00 83.56 105 LYS A O 1
ATOM 782 N N . PRO A 1 106 ? 51.595 8.729 -74.364 1.00 79.62 106 PRO A N 1
ATOM 783 C CA . PRO A 1 106 ? 52.464 8.945 -75.513 1.00 79.62 106 PRO A CA 1
ATOM 784 C C . PRO A 1 106 ? 53.315 10.202 -75.303 1.00 79.62 106 PRO A C 1
ATOM 786 O O . PRO A 1 106 ? 52.788 11.270 -74.976 1.00 79.62 106 PRO A O 1
ATOM 789 N N . VAL A 1 107 ? 54.630 10.095 -75.506 1.00 75.31 107 VAL A N 1
ATOM 790 C CA . VAL A 1 107 ? 55.549 11.234 -75.383 1.00 75.31 107 VAL A CA 1
ATOM 791 C C . VAL A 1 107 ? 55.839 11.805 -76.767 1.00 75.31 107 VAL A C 1
ATOM 793 O O . VAL A 1 107 ? 56.307 11.110 -77.661 1.00 75.31 107 VAL A O 1
ATOM 796 N N . LYS A 1 108 ? 55.582 13.106 -76.955 1.00 66.12 108 LYS A N 1
ATOM 797 C CA . LYS A 1 108 ? 55.765 13.801 -78.246 1.00 66.12 108 LYS A CA 1
ATOM 798 C C . LYS A 1 108 ? 57.215 14.221 -78.549 1.00 66.12 108 LYS A C 1
ATOM 800 O O . LYS A 1 108 ? 57.431 15.068 -79.407 1.00 66.12 108 LYS A O 1
ATOM 805 N N . ARG A 1 109 ? 58.219 13.673 -77.857 1.00 64.06 109 ARG A N 1
ATOM 806 C CA . ARG A 1 109 ? 59.636 13.991 -78.102 1.00 64.06 109 ARG A CA 1
ATOM 807 C C . ARG A 1 109 ? 60.454 12.721 -78.248 1.00 64.06 109 ARG A C 1
ATOM 809 O O . ARG A 1 109 ? 61.011 12.220 -77.282 1.00 64.06 109 ARG A O 1
ATOM 816 N N . CYS A 1 110 ? 60.545 12.255 -79.484 1.00 56.50 110 CYS A N 1
ATOM 817 C CA . CYS A 1 110 ? 61.657 11.427 -79.924 1.00 56.50 110 CYS A CA 1
ATOM 818 C C . CYS A 1 110 ? 62.563 12.380 -80.712 1.00 56.50 110 CYS A C 1
ATOM 820 O O . CYS A 1 110 ? 62.091 13.025 -81.650 1.00 56.50 110 CYS A O 1
ATOM 822 N N . GLY A 1 111 ? 63.799 12.571 -80.245 1.00 58.94 111 GLY A N 1
ATOM 823 C CA . GLY A 1 111 ? 64.777 13.473 -80.853 1.00 58.94 111 GLY A CA 1
ATOM 824 C C . GLY A 1 111 ? 65.117 13.090 -82.293 1.00 58.94 111 GLY A C 1
ATOM 825 O O . GLY A 1 111 ? 64.768 12.008 -82.756 1.00 58.94 111 GLY A O 1
ATOM 826 N N . HIS A 1 112 ? 65.770 14.020 -82.994 1.00 58.50 112 HIS A N 1
ATOM 827 C CA . HIS A 1 112 ? 66.253 13.889 -84.368 1.00 58.50 112 HIS A CA 1
ATOM 828 C C . HIS A 1 112 ? 66.843 12.505 -84.654 1.00 58.50 112 HIS A C 1
ATOM 830 O O . HIS A 1 112 ? 67.939 12.211 -84.211 1.00 58.50 112 HIS A O 1
ATOM 836 N N . HIS A 1 113 ? 66.067 11.673 -85.339 1.00 58.38 113 HIS A N 1
ATOM 837 C CA . HIS A 1 113 ? 66.408 10.712 -86.388 1.00 58.38 113 HIS A CA 1
ATOM 838 C C . HIS A 1 113 ? 65.152 9.853 -86.525 1.00 58.38 113 HIS A C 1
ATOM 840 O O . HIS A 1 113 ? 64.790 9.098 -85.626 1.00 58.38 113 HIS A O 1
ATOM 846 N N . GLY A 1 114 ? 64.393 10.120 -87.590 1.00 57.91 114 GLY A N 1
ATOM 847 C CA . GLY A 1 114 ? 63.056 9.578 -87.793 1.00 57.91 114 GLY A CA 1
ATOM 848 C C . GLY A 1 114 ? 63.004 8.067 -87.575 1.00 57.91 114 GLY A C 1
ATOM 849 O O . GLY A 1 114 ? 63.915 7.361 -87.998 1.00 57.91 114 GLY A O 1
ATOM 850 N N . HIS A 1 115 ? 61.886 7.632 -86.982 1.00 59.84 115 HIS A N 1
ATOM 851 C CA . HIS A 1 115 ? 61.497 6.267 -86.588 1.00 59.84 115 HIS A CA 1
ATOM 852 C C . HIS A 1 115 ? 61.702 5.908 -85.097 1.00 59.84 115 HIS A C 1
ATOM 854 O O . HIS A 1 115 ? 62.443 4.997 -84.756 1.00 59.84 115 HIS A O 1
ATOM 860 N N . CYS A 1 116 ? 60.918 6.533 -84.201 1.00 56.00 116 CYS A N 1
ATOM 861 C CA . CYS A 1 116 ? 60.319 5.803 -83.066 1.00 56.00 116 CYS A CA 1
ATOM 862 C C . CYS A 1 116 ? 58.794 5.878 -83.199 1.00 56.00 116 CYS A C 1
ATOM 864 O O . CYS A 1 116 ? 58.170 6.885 -82.857 1.00 56.00 116 CYS A O 1
ATOM 866 N N . GLY A 1 117 ? 58.185 4.818 -83.729 1.00 61.81 117 GLY A N 1
ATOM 867 C CA . GLY A 1 117 ? 56.742 4.630 -83.658 1.00 61.81 117 GLY A CA 1
ATOM 868 C C . GLY A 1 117 ? 56.359 4.221 -82.239 1.00 61.81 117 GLY A C 1
ATOM 869 O O . GLY A 1 117 ? 56.573 3.080 -81.853 1.00 61.81 117 GLY A O 1
ATOM 870 N N . GLY A 1 118 ? 55.796 5.148 -81.462 1.00 64.44 118 GLY A N 1
ATOM 871 C CA . GLY A 1 118 ? 55.047 4.796 -80.251 1.00 64.44 118 GLY A CA 1
ATOM 872 C C . GLY A 1 118 ? 55.846 4.678 -78.953 1.00 64.44 118 GLY A C 1
ATOM 873 O O . GLY A 1 118 ? 55.475 3.889 -78.090 1.00 64.44 118 GLY A O 1
ATOM 874 N N . CYS A 1 119 ? 56.901 5.473 -78.770 1.00 67.38 119 CYS A N 1
ATOM 875 C CA . CYS A 1 119 ? 57.557 5.621 -77.471 1.00 67.38 119 CYS A CA 1
ATOM 876 C C . CYS A 1 119 ? 56.520 6.070 -76.392 1.00 67.38 119 CYS A C 1
ATOM 878 O O . CYS A 1 119 ? 56.083 7.226 -76.366 1.00 67.38 119 CYS A O 1
ATOM 880 N N . VAL A 1 120 ? 56.090 5.147 -75.517 1.00 77.38 120 VAL A N 1
ATOM 881 C CA . VAL A 1 120 ? 55.193 5.408 -74.374 1.00 77.38 120 VAL A CA 1
ATOM 882 C C . VAL A 1 120 ? 55.991 5.490 -73.078 1.00 77.38 120 VAL A C 1
ATOM 884 O O . VAL A 1 120 ? 56.926 4.724 -72.860 1.00 77.38 120 VAL A O 1
ATOM 887 N N . THR A 1 121 ? 55.616 6.409 -72.192 1.00 81.00 121 THR A N 1
ATOM 888 C CA . THR A 1 121 ? 56.167 6.466 -70.833 1.00 81.00 121 THR A CA 1
ATOM 889 C C . THR A 1 121 ? 55.060 6.185 -69.830 1.00 81.00 121 THR A C 1
ATOM 891 O O . THR A 1 121 ? 53.942 6.690 -69.961 1.00 81.00 121 THR A O 1
ATOM 894 N N . MET A 1 122 ? 55.371 5.365 -68.826 1.00 86.31 122 MET A N 1
ATOM 895 C CA . MET A 1 122 ? 54.456 5.068 -67.731 1.00 86.31 122 MET A CA 1
ATOM 896 C C . MET A 1 122 ? 54.432 6.262 -66.779 1.00 86.31 122 MET A C 1
ATOM 898 O O . MET A 1 122 ? 55.445 6.597 -66.167 1.00 86.31 122 MET A O 1
ATOM 902 N N . VAL A 1 123 ? 53.281 6.919 -66.666 1.00 87.56 123 VAL A N 1
ATOM 903 C CA . VAL A 1 123 ? 53.089 8.065 -65.770 1.00 87.56 123 VAL A CA 1
ATOM 904 C C . VAL A 1 123 ? 52.126 7.651 -64.655 1.00 87.56 123 VAL A C 1
ATOM 906 O O . VAL A 1 123 ? 51.063 7.106 -64.968 1.00 87.56 123 VAL A O 1
ATOM 909 N N . PRO A 1 124 ? 52.442 7.907 -63.370 1.00 91.25 124 PRO A N 1
ATOM 910 C CA . PRO A 1 124 ? 51.518 7.627 -62.278 1.00 91.25 124 PRO A CA 1
ATOM 911 C C . PRO A 1 124 ? 50.286 8.530 -62.390 1.00 91.25 124 PRO A C 1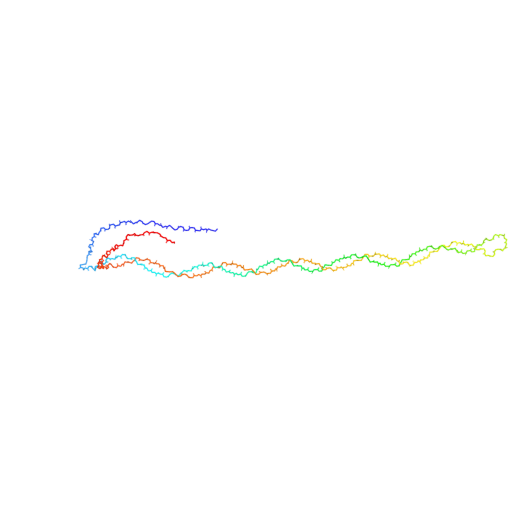
ATOM 913 O O . PRO A 1 124 ? 50.392 9.753 -62.508 1.00 91.25 124 PRO A O 1
ATOM 916 N N . VAL A 1 125 ? 49.102 7.929 -62.354 1.00 91.94 125 VAL A N 1
ATOM 917 C CA . VAL A 1 125 ? 47.819 8.631 -62.319 1.00 91.94 125 VAL A CA 1
ATOM 918 C C . VAL A 1 125 ? 47.119 8.265 -61.017 1.00 91.94 125 VAL A C 1
ATOM 920 O O . VAL A 1 125 ? 46.735 7.118 -60.809 1.00 91.94 125 VAL A O 1
ATOM 923 N N . THR A 1 126 ? 46.942 9.247 -60.135 1.00 92.75 126 THR A N 1
ATOM 924 C CA . THR A 1 126 ? 46.163 9.078 -58.902 1.00 92.75 126 THR A CA 1
ATOM 925 C C . THR A 1 126 ? 44.685 9.326 -59.185 1.00 92.75 126 THR A C 1
ATOM 927 O O . THR A 1 126 ? 44.320 10.385 -59.699 1.00 92.75 126 THR A O 1
ATOM 930 N N . ARG A 1 127 ? 43.824 8.371 -58.830 1.00 92.19 127 ARG A N 1
ATOM 931 C CA . ARG A 1 127 ? 42.361 8.490 -58.915 1.00 92.19 127 ARG A CA 1
ATOM 932 C C . ARG A 1 127 ? 41.735 8.297 -57.535 1.00 92.19 127 ARG A C 1
ATOM 934 O O . ARG A 1 127 ? 42.214 7.500 -56.732 1.00 92.19 127 ARG A O 1
ATOM 941 N N . CYS A 1 128 ? 40.663 9.036 -57.265 1.00 92.50 128 CYS A N 1
ATOM 942 C CA . CYS A 1 128 ? 39.865 8.896 -56.049 1.00 92.50 128 CYS A CA 1
ATOM 943 C C . CYS A 1 128 ? 38.700 7.943 -56.326 1.00 92.50 128 CYS A C 1
ATOM 945 O O . CYS A 1 128 ? 37.841 8.262 -57.147 1.00 92.50 128 CYS A O 1
ATOM 947 N N . ILE A 1 129 ? 38.665 6.798 -55.644 1.00 94.12 129 ILE A N 1
ATOM 948 C CA . ILE A 1 129 ? 37.592 5.807 -55.780 1.00 94.12 129 ILE A CA 1
ATOM 949 C C . ILE A 1 129 ? 36.717 5.865 -54.518 1.00 94.12 129 ILE A C 1
ATOM 951 O O . ILE A 1 129 ? 37.241 5.671 -53.416 1.00 94.12 129 ILE A O 1
ATOM 955 N N . PRO A 1 130 ? 35.412 6.177 -54.637 1.00 94.31 130 PRO A N 1
ATOM 956 C CA . PRO A 1 130 ? 34.482 6.101 -53.518 1.00 94.31 130 PRO A CA 1
ATOM 957 C C . PRO A 1 130 ? 34.045 4.650 -53.282 1.00 94.31 130 PRO A C 1
ATOM 959 O O . PRO A 1 130 ? 33.497 4.008 -54.175 1.00 94.31 130 PRO A O 1
ATOM 962 N N . GLU A 1 131 ? 34.223 4.153 -52.062 1.00 95.19 131 GLU A N 1
ATOM 963 C CA . GLU A 1 131 ? 33.779 2.824 -51.637 1.00 95.19 131 GLU A CA 1
ATOM 964 C C . GLU A 1 131 ? 32.761 2.947 -50.497 1.00 95.19 131 GLU A C 1
ATOM 966 O O . GLU A 1 131 ? 32.952 3.720 -49.555 1.00 95.19 131 GLU A O 1
ATOM 971 N N . LYS A 1 132 ? 31.650 2.203 -50.571 1.00 93.88 132 LYS A N 1
ATOM 972 C CA . LYS A 1 132 ? 30.644 2.165 -49.500 1.00 93.88 132 LYS A CA 1
ATOM 973 C C . LYS A 1 132 ? 31.027 1.093 -48.483 1.00 93.88 132 LYS A C 1
ATOM 975 O O . LYS A 1 132 ? 30.815 -0.088 -48.733 1.00 93.88 132 LYS A O 1
ATOM 980 N N . VAL A 1 133 ? 31.518 1.513 -47.320 1.00 95.25 133 VAL A N 1
ATOM 981 C CA . VAL A 1 133 ? 31.935 0.606 -46.241 1.00 95.25 133 VAL A CA 1
ATOM 982 C C . VAL A 1 133 ? 30.894 0.630 -45.113 1.00 95.25 133 VAL A C 1
ATOM 984 O O . VAL A 1 133 ? 30.491 1.720 -44.683 1.00 95.25 133 VAL A O 1
ATOM 987 N N . PRO A 1 134 ? 30.426 -0.530 -44.615 1.00 95.44 134 PRO A N 1
ATOM 988 C CA . PRO A 1 134 ? 29.555 -0.580 -43.449 1.00 95.44 134 PRO A CA 1
ATOM 989 C C . PRO A 1 134 ? 30.351 -0.235 -42.186 1.00 95.44 134 PRO A C 1
ATOM 991 O O . PRO A 1 134 ? 31.364 -0.859 -41.880 1.00 95.44 134 PRO A O 1
ATOM 994 N N . VAL A 1 135 ? 29.880 0.755 -41.429 1.00 95.56 135 VAL A N 1
ATOM 995 C CA . VAL A 1 135 ? 30.452 1.129 -40.131 1.00 95.56 135 VAL A CA 1
ATOM 996 C C . VAL A 1 135 ? 29.405 0.911 -39.049 1.00 95.56 135 VAL A C 1
ATOM 998 O O . VAL A 1 135 ? 28.312 1.478 -39.108 1.00 95.56 135 VAL A O 1
ATOM 1001 N N . THR A 1 136 ? 29.751 0.117 -38.040 1.00 96.12 136 THR A N 1
ATOM 1002 C CA . THR A 1 136 ? 28.920 -0.074 -36.848 1.00 96.12 136 THR A CA 1
ATOM 1003 C C . THR A 1 136 ? 29.159 1.070 -35.870 1.00 96.12 136 THR A C 1
ATOM 1005 O O . THR A 1 136 ? 30.298 1.351 -35.498 1.00 96.12 136 THR A O 1
ATOM 1008 N N . LYS A 1 137 ? 28.086 1.741 -35.449 1.00 94.69 137 LYS A N 1
ATOM 1009 C CA . LYS A 1 137 ? 28.120 2.765 -34.398 1.00 94.69 137 LYS A CA 1
ATOM 1010 C C . LYS A 1 137 ? 27.146 2.396 -33.290 1.00 94.69 137 LYS A C 1
ATOM 1012 O O . LYS A 1 137 ? 25.998 2.078 -33.576 1.00 94.69 137 LYS A O 1
ATOM 1017 N N . TYR A 1 138 ? 27.587 2.487 -32.042 1.00 95.88 138 TYR A N 1
ATOM 1018 C CA . TYR A 1 138 ? 26.718 2.300 -30.886 1.00 95.88 138 TYR A CA 1
ATOM 1019 C C . TYR A 1 138 ? 25.928 3.579 -30.622 1.00 95.88 138 TYR A C 1
ATOM 1021 O O . TYR A 1 138 ? 26.499 4.666 -30.508 1.00 95.88 138 TYR A O 1
ATOM 1029 N N . VAL A 1 139 ? 24.604 3.454 -30.578 1.00 95.12 139 VAL A N 1
ATOM 1030 C CA . VAL A 1 139 ? 23.686 4.558 -30.294 1.00 95.12 139 VAL A CA 1
ATOM 1031 C C . VAL A 1 139 ? 22.975 4.270 -28.980 1.00 95.12 139 VAL A C 1
ATOM 1033 O O . VAL A 1 139 ? 22.397 3.201 -28.800 1.00 95.12 139 VAL A O 1
ATOM 1036 N N . LYS A 1 140 ? 22.997 5.246 -28.071 1.00 96.31 140 LYS A N 1
ATOM 1037 C CA . LYS A 1 140 ? 22.269 5.192 -26.802 1.00 96.31 140 LYS A CA 1
ATOM 1038 C C . LYS A 1 140 ? 20.782 5.422 -27.057 1.00 96.31 140 LYS A C 1
ATOM 1040 O O . LYS A 1 140 ? 20.405 6.495 -27.532 1.00 96.31 140 LYS A O 1
ATOM 1045 N N . LYS A 1 141 ? 19.941 4.434 -26.744 1.00 94.56 141 LYS A N 1
ATOM 1046 C CA . LYS A 1 141 ? 18.480 4.529 -26.867 1.00 94.56 141 LYS A CA 1
ATOM 1047 C C . LYS A 1 141 ? 17.823 4.315 -25.496 1.00 94.56 141 LYS A C 1
ATOM 1049 O O . LYS A 1 141 ? 18.113 3.309 -24.850 1.00 94.56 141 LYS A O 1
ATOM 1054 N N . PRO A 1 142 ? 16.944 5.225 -25.037 1.00 94.00 142 PRO A N 1
ATOM 1055 C CA . PRO A 1 142 ? 16.182 5.006 -23.815 1.00 94.00 142 PRO A CA 1
ATOM 1056 C C . PRO A 1 142 ? 15.118 3.927 -24.047 1.00 94.00 142 PRO A C 1
ATOM 1058 O O . PRO A 1 142 ? 14.378 3.968 -25.034 1.00 94.00 142 PRO A O 1
ATOM 1061 N N . ARG A 1 143 ? 15.028 2.974 -23.122 1.00 93.31 143 ARG A N 1
ATOM 1062 C CA . ARG A 1 143 ? 14.015 1.921 -23.090 1.00 93.31 143 ARG A CA 1
ATOM 1063 C C . ARG A 1 143 ? 13.318 1.945 -21.725 1.00 93.31 143 ARG A C 1
ATOM 1065 O O . ARG A 1 143 ? 14.005 1.826 -20.707 1.00 93.31 143 ARG A O 1
ATOM 1072 N N . PRO A 1 144 ? 11.983 2.103 -21.668 1.00 93.25 144 PRO A N 1
ATOM 1073 C CA . PRO A 1 144 ? 11.257 1.930 -20.420 1.00 93.25 144 PRO A CA 1
ATOM 1074 C C . PRO A 1 144 ? 11.267 0.448 -20.038 1.00 93.25 144 PRO A C 1
ATOM 1076 O O . PRO A 1 144 ? 10.961 -0.420 -20.858 1.00 93.25 144 PRO A O 1
ATOM 1079 N N . VAL A 1 145 ? 11.638 0.166 -18.796 1.00 94.69 145 VAL A N 1
ATOM 1080 C CA . VAL A 1 145 ? 11.593 -1.167 -18.197 1.00 94.69 145 VAL A CA 1
ATOM 1081 C C . VAL A 1 145 ? 10.669 -1.088 -16.991 1.00 94.69 145 VAL A C 1
ATOM 1083 O O . VAL A 1 145 ? 10.852 -0.232 -16.122 1.00 94.69 145 VAL A O 1
ATOM 1086 N N . THR A 1 146 ? 9.661 -1.956 -16.964 1.00 95.12 146 THR A N 1
ATOM 1087 C CA . THR A 1 146 ? 8.744 -2.100 -15.834 1.00 95.12 146 THR A CA 1
ATOM 1088 C C . THR A 1 146 ? 9.181 -3.297 -15.005 1.00 95.12 146 THR A C 1
ATOM 1090 O O . THR A 1 146 ? 9.241 -4.414 -15.513 1.00 95.12 146 THR A O 1
ATOM 1093 N N . GLU A 1 147 ? 9.492 -3.055 -13.737 1.00 94.56 147 GLU A N 1
ATOM 1094 C CA . GLU A 1 147 ? 9.916 -4.076 -12.779 1.00 94.56 147 GLU A CA 1
ATOM 1095 C C . GLU A 1 147 ? 8.916 -4.124 -11.622 1.00 94.56 147 GLU A C 1
ATOM 1097 O O . GLU A 1 147 ? 8.468 -3.083 -11.133 1.00 94.56 147 GLU A O 1
ATOM 1102 N N . MET A 1 148 ? 8.556 -5.331 -11.184 1.00 95.69 148 MET A N 1
ATOM 1103 C CA . MET A 1 148 ? 7.730 -5.519 -9.993 1.00 95.69 148 MET A CA 1
ATOM 1104 C C . MET A 1 148 ? 8.623 -5.395 -8.764 1.00 95.69 148 MET A C 1
ATOM 1106 O O . MET A 1 148 ? 9.550 -6.181 -8.579 1.00 95.69 148 MET A O 1
ATOM 1110 N N . VAL A 1 149 ? 8.365 -4.380 -7.940 1.00 95.75 149 VAL A N 1
ATOM 1111 C CA . VAL A 1 149 ? 9.124 -4.131 -6.713 1.00 95.75 149 VAL A CA 1
ATOM 1112 C C . VAL A 1 149 ? 8.217 -4.354 -5.515 1.00 95.75 149 VAL A C 1
ATOM 1114 O O . VAL A 1 149 ? 7.154 -3.738 -5.406 1.00 95.75 149 VAL A O 1
ATOM 1117 N N . THR A 1 150 ? 8.656 -5.197 -4.585 1.00 96.62 150 THR A N 1
ATOM 1118 C CA . THR A 1 150 ? 7.961 -5.416 -3.316 1.00 96.62 150 THR A CA 1
ATOM 1119 C C . THR A 1 150 ? 8.093 -4.182 -2.430 1.00 96.62 150 THR A C 1
ATOM 1121 O O . THR A 1 150 ? 9.197 -3.775 -2.063 1.00 96.62 150 THR A O 1
ATOM 1124 N N . ARG A 1 151 ? 6.960 -3.582 -2.063 1.00 95.81 151 ARG A N 1
ATOM 1125 C CA . ARG A 1 151 ? 6.876 -2.474 -1.105 1.00 95.81 151 ARG A CA 1
ATOM 1126 C C . ARG A 1 151 ? 6.027 -2.881 0.089 1.00 95.81 151 ARG A C 1
ATOM 1128 O O . ARG A 1 151 ? 5.025 -3.569 -0.064 1.00 95.81 151 ARG A O 1
ATOM 1135 N N . LEU A 1 152 ? 6.402 -2.426 1.280 1.00 96.75 152 LEU A N 1
ATOM 1136 C CA . LEU A 1 152 ? 5.603 -2.647 2.483 1.00 96.75 152 LEU A CA 1
ATOM 1137 C C . LEU A 1 152 ? 4.477 -1.616 2.544 1.00 96.75 152 LEU A C 1
ATOM 1139 O O . LEU A 1 152 ? 4.722 -0.408 2.558 1.00 96.75 152 LEU A O 1
ATOM 1143 N N . LYS A 1 153 ? 3.236 -2.098 2.574 1.00 96.00 153 LYS A N 1
ATOM 1144 C CA . LYS A 1 153 ? 2.040 -1.284 2.771 1.00 96.00 153 LYS A CA 1
ATOM 1145 C C . LYS A 1 153 ? 1.552 -1.447 4.202 1.00 96.00 153 LYS A C 1
ATOM 1147 O O . LYS A 1 153 ? 1.242 -2.550 4.642 1.00 96.00 153 LYS A O 1
ATOM 1152 N N . THR A 1 154 ? 1.429 -0.330 4.906 1.00 96.12 154 THR A N 1
ATOM 1153 C CA . THR A 1 154 ? 0.827 -0.293 6.237 1.00 96.12 154 THR A CA 1
ATOM 1154 C C . THR A 1 154 ? -0.691 -0.420 6.123 1.00 96.12 154 THR A C 1
ATOM 1156 O O . THR A 1 154 ? -1.338 0.416 5.488 1.00 96.12 154 THR A O 1
ATOM 1159 N N . ILE A 1 155 ? -1.265 -1.445 6.748 1.00 96.00 155 ILE A N 1
ATOM 1160 C CA . ILE A 1 155 ? -2.713 -1.660 6.834 1.00 96.00 155 ILE A CA 1
ATOM 1161 C C . ILE A 1 155 ? -3.173 -1.677 8.294 1.00 96.00 155 ILE A C 1
ATOM 1163 O O . ILE A 1 155 ? -2.389 -1.938 9.207 1.00 96.00 155 ILE A O 1
ATOM 1167 N N . ARG A 1 156 ? -4.459 -1.384 8.516 1.00 95.75 156 ARG A N 1
ATOM 1168 C CA . ARG A 1 156 ? -5.112 -1.525 9.822 1.00 95.75 156 ARG A CA 1
ATOM 1169 C C . ARG A 1 156 ? -5.996 -2.760 9.804 1.00 95.75 156 ARG A C 1
ATOM 1171 O O . ARG A 1 156 ? -6.955 -2.805 9.036 1.00 95.75 156 ARG A O 1
ATOM 1178 N N . VAL A 1 157 ? -5.676 -3.727 10.651 1.00 96.19 157 VAL A N 1
ATOM 1179 C CA . VAL A 1 157 ? -6.420 -4.980 10.783 1.00 96.19 157 VAL A CA 1
ATOM 1180 C C . VAL A 1 157 ? -7.299 -4.893 12.034 1.00 96.19 157 VAL A C 1
ATOM 1182 O O . VAL A 1 157 ? -6.779 -4.564 13.105 1.00 96.19 157 VAL A O 1
ATOM 1185 N N . PRO A 1 158 ? -8.621 -5.122 11.924 1.00 95.88 158 PRO A N 1
ATOM 1186 C CA . PRO A 1 158 ? -9.486 -5.211 13.091 1.00 95.88 158 PRO A CA 1
ATOM 1187 C C . PRO A 1 158 ? -9.225 -6.520 13.848 1.00 95.88 158 PRO A C 1
ATOM 1189 O O . PRO A 1 158 ? -9.184 -7.595 13.258 1.00 95.88 158 PRO A O 1
ATOM 1192 N N . GLU A 1 159 ? -9.101 -6.424 15.165 1.00 94.88 159 GLU A N 1
ATOM 1193 C CA . GLU A 1 159 ? -8.932 -7.541 16.091 1.00 94.88 159 GLU A CA 1
ATOM 1194 C C . GLU A 1 159 ? -9.978 -7.424 17.204 1.00 94.88 159 GLU A C 1
ATOM 1196 O O . GLU A 1 159 ? -10.257 -6.323 17.684 1.00 94.88 159 GLU A O 1
ATOM 1201 N N . GLN A 1 160 ? -10.591 -8.540 17.603 1.00 94.06 160 GLN A N 1
ATOM 1202 C CA . GLN A 1 160 ? -11.546 -8.549 18.710 1.00 94.06 160 GLN A CA 1
ATOM 1203 C C . GLN A 1 160 ? -10.838 -8.920 20.011 1.00 94.06 160 GLN A C 1
ATOM 1205 O O . GLN A 1 160 ? -10.351 -10.038 20.158 1.00 94.06 160 GLN A O 1
ATOM 1210 N N . VAL A 1 161 ? -10.837 -8.001 20.974 1.00 95.06 161 VAL A N 1
ATOM 1211 C CA . VAL A 1 161 ? -10.208 -8.202 22.283 1.00 95.06 161 VAL A CA 1
ATOM 1212 C C . VAL A 1 161 ? -11.288 -8.225 23.368 1.00 95.06 161 VAL A C 1
ATOM 1214 O O . VAL A 1 161 ? -12.111 -7.304 23.423 1.00 95.06 161 VAL A O 1
ATOM 1217 N N . PRO A 1 162 ? -11.317 -9.243 24.247 1.00 94.88 162 PRO A N 1
ATOM 1218 C CA . PRO A 1 162 ? -12.207 -9.244 25.399 1.00 94.88 162 PRO A CA 1
ATOM 1219 C C . PRO A 1 162 ? -11.742 -8.192 26.412 1.00 94.88 162 PRO A C 1
ATOM 1221 O O . PRO A 1 162 ? -10.606 -8.222 26.884 1.00 94.88 162 PRO A O 1
ATOM 1224 N N . VAL A 1 163 ? -12.625 -7.258 26.761 1.00 95.00 163 VAL A N 1
ATOM 1225 C CA . VAL A 1 163 ? -12.360 -6.229 27.773 1.00 95.00 163 VAL A CA 1
ATOM 1226 C C . VAL A 1 163 ? -13.345 -6.382 28.921 1.00 95.00 163 VAL A C 1
ATOM 1228 O O . VAL A 1 163 ? -14.557 -6.415 28.716 1.00 95.00 163 VAL A O 1
ATOM 1231 N N . THR A 1 164 ? -12.826 -6.436 30.144 1.00 95.75 164 THR A N 1
ATOM 1232 C CA . THR A 1 164 ? -13.645 -6.474 31.357 1.00 95.75 164 THR A CA 1
ATOM 1233 C C . THR A 1 164 ? -14.062 -5.060 31.742 1.00 95.75 164 THR A C 1
ATOM 1235 O O . THR A 1 164 ? -13.222 -4.222 32.072 1.00 95.75 164 THR A O 1
ATOM 1238 N N . VAL A 1 165 ? -15.366 -4.790 31.715 1.00 94.12 165 VAL A N 1
ATOM 1239 C CA . VAL A 1 165 ? -15.954 -3.513 32.132 1.00 94.12 165 VAL A CA 1
ATOM 1240 C C . VAL A 1 165 ? -16.824 -3.741 33.358 1.00 94.12 165 VAL A C 1
ATOM 1242 O O . VAL A 1 165 ? -17.694 -4.608 33.367 1.00 94.12 165 VAL A O 1
ATOM 1245 N N . THR A 1 166 ? -16.623 -2.937 34.394 1.00 96.38 166 THR A N 1
ATOM 1246 C CA . THR A 1 166 ? -17.459 -2.977 35.593 1.00 96.38 166 THR A CA 1
ATOM 1247 C C . THR A 1 166 ? -18.776 -2.254 35.335 1.00 96.38 166 THR A C 1
ATOM 1249 O O . THR A 1 166 ? -18.778 -1.054 35.055 1.00 96.38 166 THR A O 1
ATOM 1252 N N . LYS A 1 167 ? -19.901 -2.963 35.453 1.00 94.19 167 LYS A N 1
ATOM 1253 C CA . LYS A 1 167 ? -21.249 -2.384 35.375 1.00 94.19 167 LYS A CA 1
ATOM 1254 C C . LYS A 1 167 ? -21.874 -2.290 36.766 1.00 94.19 167 LYS A C 1
ATOM 1256 O O . LYS A 1 167 ? -21.701 -3.183 37.590 1.00 94.19 167 LYS A O 1
ATOM 1261 N N . CYS A 1 168 ? -22.604 -1.205 37.010 1.00 93.50 168 CYS A N 1
ATOM 1262 C CA . CYS A 1 168 ? -23.412 -1.026 38.213 1.00 93.50 168 CYS A CA 1
ATOM 1263 C C . CYS A 1 168 ? -24.781 -1.678 37.996 1.00 93.50 168 CYS A C 1
ATOM 1265 O O . CYS A 1 168 ? -25.508 -1.268 37.091 1.00 93.50 168 CYS A O 1
ATOM 1267 N N . VAL A 1 169 ? -25.125 -2.675 38.809 1.00 94.06 169 VAL A N 1
ATOM 1268 C CA . VAL A 1 169 ? -26.413 -3.376 38.747 1.00 94.06 169 VAL A CA 1
ATOM 1269 C C . VAL A 1 169 ? -27.166 -3.136 40.058 1.00 94.06 169 VAL A C 1
ATOM 1271 O O . VAL A 1 169 ? -26.611 -3.406 41.125 1.00 94.06 169 VAL A O 1
ATOM 1274 N N . PRO A 1 170 ? -28.404 -2.610 40.021 1.00 93.88 170 PRO A N 1
ATOM 1275 C CA . PRO A 1 170 ? -29.215 -2.467 41.220 1.00 93.88 170 PRO A CA 1
ATOM 1276 C C . PRO A 1 170 ? -29.731 -3.835 41.675 1.00 93.88 170 PRO A C 1
ATOM 1278 O O . PRO A 1 170 ? -30.282 -4.601 40.885 1.00 93.88 170 PRO A O 1
ATOM 1281 N N . ARG A 1 171 ? -29.600 -4.119 42.968 1.00 94.00 171 ARG A N 1
ATOM 1282 C CA . ARG A 1 171 ? -30.148 -5.302 43.629 1.00 94.00 171 ARG A CA 1
ATOM 1283 C C . ARG A 1 171 ? -30.996 -4.868 44.815 1.00 94.00 171 ARG A C 1
ATOM 1285 O O . ARG A 1 171 ? -30.574 -4.036 45.614 1.00 94.00 171 ARG A O 1
ATOM 1292 N N . GLN A 1 172 ? -32.190 -5.438 44.940 1.00 92.56 172 GLN A N 1
ATOM 1293 C CA . GLN A 1 172 ? -33.029 -5.218 46.114 1.00 92.56 172 GLN A CA 1
ATOM 1294 C C . GLN A 1 172 ? -32.601 -6.154 47.243 1.00 92.56 172 GLN A C 1
ATOM 1296 O O . GLN A 1 172 ? -32.452 -7.361 47.045 1.00 92.56 172 GLN A O 1
ATOM 1301 N N . VAL A 1 173 ? -32.407 -5.588 48.428 1.00 92.75 173 VAL A N 1
ATOM 1302 C CA . VAL A 1 173 ? -32.117 -6.323 49.656 1.00 92.75 173 VAL A CA 1
ATOM 1303 C C . VAL A 1 173 ? -33.230 -6.023 50.646 1.00 92.75 173 VAL A C 1
ATOM 1305 O O . VAL A 1 173 ? -33.492 -4.865 50.964 1.00 92.75 173 VAL A O 1
ATOM 1308 N N . VAL A 1 174 ? -33.895 -7.072 51.122 1.00 93.62 174 VAL A N 1
ATOM 1309 C CA . VAL A 1 174 ? -34.928 -6.970 52.156 1.00 93.62 174 VAL A CA 1
ATOM 1310 C C . VAL A 1 174 ? -34.293 -7.314 53.495 1.00 93.62 174 VAL A C 1
ATOM 1312 O O . VAL A 1 174 ? -33.678 -8.374 53.625 1.00 93.62 174 VAL A O 1
ATOM 1315 N N . ARG A 1 175 ? -34.438 -6.437 54.492 1.00 92.94 175 ARG A N 1
ATOM 1316 C CA . ARG A 1 175 ? -33.995 -6.708 55.866 1.00 92.94 175 ARG A CA 1
ATOM 1317 C C . ARG A 1 175 ? -35.052 -6.335 56.896 1.00 92.94 175 ARG A C 1
ATOM 1319 O O . ARG A 1 175 ? -35.815 -5.394 56.707 1.00 92.94 175 ARG A O 1
ATOM 1326 N N . GLN A 1 176 ? -35.077 -7.092 57.988 1.00 93.31 176 GLN A N 1
ATOM 1327 C CA . GLN A 1 176 ? -35.892 -6.808 59.168 1.00 93.31 176 GLN A CA 1
ATOM 1328 C C . GLN A 1 176 ? -35.133 -5.809 60.045 1.00 93.31 176 GLN A C 1
ATOM 1330 O O . GLN A 1 176 ? -34.017 -6.101 60.480 1.00 93.31 176 GLN A O 1
ATOM 1335 N N . VAL A 1 177 ? -35.719 -4.641 60.300 1.00 92.62 177 VAL A N 1
ATOM 1336 C CA . VAL A 1 177 ? -35.139 -3.624 61.186 1.00 92.62 177 VAL A CA 1
ATOM 1337 C C . VAL A 1 177 ? -35.994 -3.530 62.451 1.00 92.62 177 VAL A C 1
ATOM 1339 O O . VAL A 1 177 ? -37.206 -3.325 62.339 1.00 92.62 177 VAL A O 1
ATOM 1342 N N . PRO A 1 178 ? -35.407 -3.687 63.653 1.00 92.62 178 PRO A N 1
ATOM 1343 C CA . PRO A 1 178 ? -36.135 -3.484 64.895 1.00 92.62 178 PRO A CA 1
ATOM 1344 C C . PRO A 1 178 ? -36.415 -1.992 65.099 1.00 92.62 178 PRO A C 1
ATOM 1346 O O . PRO A 1 178 ? -35.504 -1.165 65.081 1.00 92.62 178 PRO A O 1
ATOM 1349 N N . VAL A 1 179 ? -37.681 -1.656 65.326 1.00 91.88 179 VAL A N 1
ATOM 1350 C CA . VAL A 1 179 ? -38.145 -0.318 65.688 1.00 91.88 179 VAL A CA 1
ATOM 1351 C C . VAL A 1 179 ? -38.657 -0.370 67.118 1.00 91.88 179 VAL A C 1
ATOM 1353 O O . VAL A 1 179 ? -39.608 -1.092 67.430 1.00 91.88 179 VAL A O 1
ATOM 1356 N N . THR A 1 180 ? -38.015 0.390 67.998 1.00 91.50 180 THR A N 1
ATOM 1357 C CA . THR A 1 180 ? -38.411 0.518 69.398 1.00 91.50 180 THR A CA 1
ATOM 1358 C C . THR A 1 180 ? -39.272 1.761 69.575 1.00 91.50 180 THR A C 1
ATOM 1360 O O . THR A 1 180 ? -38.921 2.854 69.130 1.00 91.50 180 THR A O 1
ATOM 1363 N N . ARG A 1 181 ? -40.426 1.599 70.225 1.00 90.06 181 ARG A N 1
ATOM 1364 C CA . ARG A 1 181 ? -41.280 2.720 70.631 1.00 90.06 181 ARG A CA 1
ATOM 1365 C C . ARG A 1 181 ? -41.716 2.562 72.077 1.00 90.06 181 ARG A C 1
ATOM 1367 O O . ARG A 1 181 ? -42.020 1.456 72.524 1.00 90.06 181 ARG A O 1
ATOM 1374 N N . THR A 1 182 ? -41.768 3.676 72.789 1.00 88.62 182 THR A N 1
ATOM 1375 C CA . THR A 1 182 ? -42.290 3.746 74.151 1.00 88.62 182 THR A CA 1
ATOM 1376 C C . THR A 1 182 ? -43.799 3.942 74.087 1.00 88.62 182 THR A C 1
ATOM 1378 O O . THR A 1 182 ? -44.276 4.929 73.528 1.00 88.62 182 THR A O 1
ATOM 1381 N N . VAL A 1 183 ? -44.557 2.993 74.633 1.00 88.50 183 VAL A N 1
ATOM 1382 C CA . VAL A 1 183 ? -46.018 3.080 74.743 1.00 88.50 183 VAL A CA 1
ATOM 1383 C C . VAL A 1 183 ? -46.381 3.150 76.220 1.00 88.50 183 VAL A C 1
ATOM 1385 O O . VAL A 1 183 ? -45.860 2.386 77.030 1.00 88.50 183 VAL A O 1
ATOM 1388 N N . MET A 1 184 ? -47.267 4.079 76.573 1.00 85.50 184 MET A N 1
ATOM 1389 C CA . MET A 1 184 ? -47.842 4.155 77.913 1.00 85.50 184 MET A CA 1
ATOM 1390 C C . MET A 1 184 ? -48.915 3.074 78.029 1.00 85.50 184 MET A C 1
ATOM 1392 O O . MET A 1 184 ? -49.950 3.160 77.369 1.00 85.50 184 MET A O 1
ATOM 1396 N N . VAL A 1 185 ? -48.646 2.039 78.821 1.00 81.56 185 VAL A N 1
ATOM 1397 C CA . VAL A 1 185 ? -49.586 0.934 79.046 1.00 81.56 185 VAL A CA 1
ATOM 1398 C C . VAL A 1 185 ? -50.160 1.074 80.459 1.00 81.56 185 VAL A C 1
ATOM 1400 O O . VAL A 1 185 ? -49.403 1.400 81.382 1.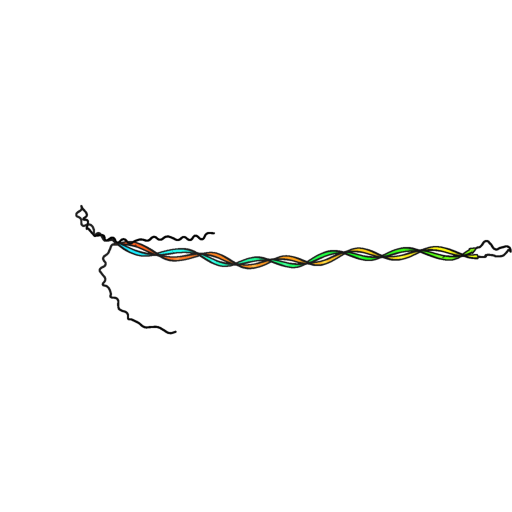00 81.56 185 VAL A O 1
ATOM 1403 N N . PRO A 1 186 ? -51.475 0.856 80.660 1.00 78.75 186 PRO A N 1
ATOM 1404 C CA . PRO A 1 186 ? -52.060 0.846 81.994 1.00 78.75 186 PRO A CA 1
ATOM 1405 C C . PRO A 1 186 ? -51.346 -0.192 82.861 1.00 78.75 186 PRO A C 1
ATOM 1407 O O . PRO A 1 186 ? -51.200 -1.343 82.443 1.00 78.75 186 PRO A O 1
ATOM 1410 N N . ALA A 1 187 ? -50.899 0.196 84.057 1.00 70.25 187 ALA A N 1
ATOM 1411 C CA . ALA A 1 187 ? -50.338 -0.743 85.017 1.00 70.25 187 ALA A CA 1
ATOM 1412 C C . ALA A 1 187 ? -51.438 -1.698 85.494 1.00 70.25 187 ALA A C 1
ATOM 1414 O O . ALA A 1 187 ? -52.137 -1.449 86.476 1.00 70.25 187 ALA A O 1
ATOM 1415 N N . VAL A 1 188 ? -51.608 -2.806 84.778 1.00 65.88 188 VAL A N 1
ATOM 1416 C CA . VAL A 1 188 ? -52.317 -3.958 85.313 1.00 65.88 188 VAL A CA 1
ATOM 1417 C C . VAL A 1 188 ? -51.350 -4.590 86.301 1.00 65.88 188 VAL A C 1
ATOM 1419 O O . VAL A 1 188 ? -50.315 -5.128 85.908 1.00 65.88 188 VAL A O 1
ATOM 1422 N N . TYR A 1 189 ? -51.652 -4.475 87.590 1.00 53.28 189 TYR A N 1
ATOM 1423 C CA . TYR A 1 189 ? -50.986 -5.263 88.617 1.00 53.28 189 TYR A CA 1
ATOM 1424 C C . TYR A 1 189 ? -51.293 -6.737 88.330 1.00 53.28 189 TYR A C 1
ATOM 1426 O O . TYR A 1 189 ? -52.321 -7.262 88.752 1.00 53.28 189 TYR A O 1
ATOM 1434 N N . ALA A 1 190 ? -50.435 -7.403 87.557 1.00 44.53 190 ALA A N 1
ATOM 1435 C CA . ALA A 1 190 ? -50.413 -8.854 87.534 1.00 44.53 190 ALA A CA 1
ATOM 1436 C C . ALA A 1 190 ? -50.002 -9.320 88.942 1.00 44.53 190 ALA A C 1
ATOM 1438 O O . ALA A 1 190 ? -49.050 -8.758 89.499 1.00 44.53 190 ALA A O 1
ATOM 1439 N N . PRO A 1 191 ? -50.703 -10.292 89.555 1.00 42.88 191 PRO A N 1
ATOM 1440 C CA . PRO A 1 191 ? -50.290 -10.814 90.847 1.00 42.88 191 PRO A CA 1
ATOM 1441 C C . PRO A 1 191 ? -48.877 -11.376 90.707 1.00 42.88 191 PRO A C 1
ATOM 1443 O O . PRO A 1 191 ? -48.568 -12.071 89.740 1.00 42.88 191 PRO A O 1
ATOM 1446 N N . ALA A 1 192 ? -48.024 -11.015 91.664 1.00 43.72 192 ALA A N 1
ATOM 1447 C CA . ALA A 1 192 ? -46.634 -11.423 91.736 1.00 43.72 192 ALA A CA 1
ATOM 1448 C C . ALA A 1 192 ? -46.511 -12.942 91.538 1.00 43.72 192 ALA A C 1
ATOM 1450 O O . ALA A 1 192 ? -46.809 -13.721 92.441 1.00 43.72 192 ALA A O 1
ATOM 1451 N N . SER A 1 193 ? -46.070 -13.367 90.353 1.00 44.25 193 SER A N 1
ATOM 1452 C CA . SER A 1 193 ? -45.589 -14.726 90.157 1.00 44.25 193 SER A CA 1
ATOM 1453 C C . SER A 1 193 ? -44.249 -14.825 90.873 1.00 44.25 193 SER A C 1
ATOM 1455 O O . SER A 1 193 ? -43.275 -14.164 90.508 1.00 44.25 193 SER A O 1
ATOM 1457 N N . TYR A 1 194 ? -44.257 -15.612 91.936 1.00 45.25 194 TYR A N 1
ATOM 1458 C CA . TYR A 1 194 ? -43.139 -15.977 92.789 1.00 45.25 194 TYR A CA 1
ATOM 1459 C C . TYR A 1 194 ? -41.884 -16.271 91.962 1.00 45.25 194 TYR A C 1
ATOM 1461 O O . TYR A 1 194 ? -41.927 -16.996 90.968 1.00 45.25 194 TYR A O 1
ATOM 1469 N N . ALA A 1 195 ? -40.768 -15.686 92.392 1.00 40.81 195 ALA A N 1
ATOM 1470 C CA . ALA A 1 195 ? -39.451 -15.926 91.834 1.00 40.81 195 ALA A CA 1
ATOM 1471 C C . ALA A 1 195 ? -39.127 -17.428 91.880 1.00 40.81 195 ALA A C 1
ATOM 1473 O O . ALA A 1 195 ? -38.975 -18.004 92.958 1.00 40.81 195 ALA A O 1
ATOM 1474 N N . ALA A 1 196 ? -38.998 -18.060 90.713 1.00 43.75 196 ALA A N 1
ATOM 1475 C CA . ALA A 1 196 ? -38.312 -19.338 90.617 1.00 43.75 196 ALA A CA 1
ATOM 1476 C C . ALA A 1 196 ? -36.817 -19.069 90.833 1.00 43.75 196 ALA A C 1
ATOM 1478 O O . ALA A 1 196 ? -36.183 -18.336 90.073 1.00 43.75 196 ALA A O 1
ATOM 1479 N N . ALA A 1 197 ? -36.294 -19.614 91.930 1.00 43.41 197 ALA A N 1
ATOM 1480 C CA . ALA A 1 197 ? -34.897 -19.530 92.318 1.00 43.41 197 ALA A CA 1
ATOM 1481 C C . ALA A 1 197 ? -33.966 -19.993 91.178 1.00 43.41 197 ALA A C 1
ATOM 1483 O O . ALA A 1 197 ? -34.272 -20.986 90.512 1.00 43.41 197 ALA A O 1
ATOM 1484 N N . PRO A 1 198 ? -32.815 -19.334 90.958 1.00 46.62 198 PRO A N 1
ATOM 1485 C CA . PRO A 1 198 ? -31.811 -19.847 90.039 1.00 46.62 198 PRO A CA 1
ATOM 1486 C C . PRO A 1 198 ? -31.257 -21.173 90.576 1.00 46.62 198 PRO A C 1
ATOM 1488 O O . PRO A 1 198 ? -30.628 -21.216 91.635 1.00 46.62 198 PRO A O 1
ATOM 1491 N N . GLN A 1 199 ? -31.499 -22.264 89.842 1.00 46.97 199 GLN A N 1
ATOM 1492 C CA . GLN A 1 199 ? -30.790 -23.523 90.052 1.00 46.97 199 GLN A CA 1
ATOM 1493 C C . GLN A 1 199 ? -29.295 -23.289 89.817 1.00 46.97 199 GLN A C 1
ATOM 1495 O O . GLN A 1 199 ? -28.877 -22.837 88.751 1.00 46.97 199 GLN A O 1
ATOM 1500 N N . ALA A 1 200 ? -28.499 -23.606 90.836 1.00 50.84 200 ALA A N 1
ATOM 1501 C CA . ALA A 1 200 ? -27.054 -23.687 90.747 1.00 50.84 200 ALA A CA 1
ATOM 1502 C C . ALA A 1 200 ? -26.654 -24.732 89.695 1.00 50.84 200 ALA A C 1
ATOM 1504 O O . ALA A 1 200 ? -27.123 -25.870 89.743 1.00 50.84 200 ALA A O 1
ATOM 1505 N N . ALA A 1 201 ? -25.761 -24.356 88.780 1.00 43.31 201 ALA A N 1
ATOM 1506 C CA . ALA A 1 201 ? -25.051 -25.294 87.920 1.00 43.31 201 ALA A CA 1
ATOM 1507 C C . ALA A 1 201 ? -23.541 -25.231 88.229 1.00 43.31 201 ALA A C 1
ATOM 1509 O O . ALA A 1 201 ? -23.015 -24.141 88.469 1.00 43.31 201 ALA A O 1
ATOM 1510 N N . PRO A 1 202 ? -22.865 -26.392 88.287 1.00 46.62 202 PRO A N 1
ATOM 1511 C CA . PRO A 1 202 ? -21.585 -26.563 88.959 1.00 46.62 202 PRO A CA 1
ATOM 1512 C C . PRO A 1 202 ? -20.379 -26.042 88.175 1.00 46.62 202 PRO A C 1
ATOM 1514 O O . PRO A 1 202 ? -20.350 -25.951 86.950 1.00 46.62 202 PRO A O 1
ATOM 1517 N N . SER A 1 203 ? -19.352 -25.754 88.964 1.00 50.56 203 SER A N 1
ATOM 1518 C CA . SER A 1 203 ? -17.980 -25.432 88.605 1.00 50.56 203 SER A CA 1
ATOM 1519 C C . SER A 1 203 ? -17.268 -26.532 87.806 1.00 50.56 203 SER A C 1
ATOM 1521 O O . SER A 1 203 ? -17.186 -27.663 88.272 1.00 50.56 203 SER A O 1
ATOM 1523 N N . GLY A 1 204 ? -16.634 -26.121 86.703 1.00 45.28 204 GLY A N 1
ATOM 1524 C CA . GLY A 1 204 ? -15.285 -26.533 86.295 1.00 45.28 204 GLY A CA 1
ATOM 1525 C C . GLY A 1 204 ? -15.107 -27.885 85.600 1.00 45.28 204 GLY A C 1
ATOM 1526 O O . GLY A 1 204 ? -15.245 -28.923 86.227 1.00 45.28 204 GLY A O 1
ATOM 1527 N N . GLN A 1 205 ? -14.596 -27.864 84.363 1.00 50.97 205 GLN A N 1
ATOM 1528 C CA . GLN A 1 205 ? -13.434 -28.689 84.010 1.00 50.97 205 GLN A CA 1
ATOM 1529 C C . GLN A 1 205 ? -12.706 -28.156 82.767 1.00 50.97 205 GLN A C 1
ATOM 1531 O O . GLN A 1 205 ? -13.294 -27.530 81.891 1.00 50.97 205 GLN A O 1
ATOM 1536 N N . ALA A 1 206 ? -11.393 -28.356 82.786 1.00 44.91 206 ALA A N 1
ATOM 1537 C CA . ALA A 1 206 ? -10.370 -27.768 81.937 1.00 44.91 206 ALA A CA 1
ATOM 1538 C C . ALA A 1 206 ? -10.271 -28.363 80.512 1.00 44.91 206 ALA A C 1
ATOM 1540 O O . ALA A 1 206 ? -10.752 -29.462 80.251 1.00 44.91 206 ALA A O 1
ATOM 1541 N N . SER A 1 207 ? -9.575 -27.620 79.636 1.00 51.44 207 SER A N 1
ATOM 1542 C CA . SER A 1 207 ? -8.893 -28.012 78.377 1.00 51.44 207 SER A CA 1
ATOM 1543 C C . SER A 1 207 ? -8.055 -29.312 78.466 1.00 51.44 207 SER A C 1
ATOM 1545 O O . SER A 1 207 ? -7.872 -29.800 79.581 1.00 51.44 207 SER A O 1
ATOM 1547 N N . PRO A 1 208 ? -7.322 -29.767 77.412 1.00 59.66 208 PRO A N 1
ATOM 1548 C CA . PRO A 1 208 ? -7.408 -29.611 75.937 1.00 59.66 208 PRO A CA 1
ATOM 1549 C C . PRO A 1 208 ? -7.376 -30.989 75.202 1.00 59.66 208 PRO A C 1
ATOM 1551 O O . PRO A 1 208 ? -7.230 -32.009 75.861 1.00 59.66 208 PRO A O 1
ATOM 1554 N N . GLN A 1 209 ? -7.432 -31.018 73.856 1.00 42.56 209 GLN A N 1
ATOM 1555 C CA . GLN A 1 209 ? -6.586 -31.831 72.930 1.00 42.56 209 GLN A CA 1
ATOM 1556 C C . GLN A 1 209 ? -7.287 -32.122 71.587 1.00 42.56 209 GLN A C 1
ATOM 1558 O O . GLN A 1 209 ? -8.434 -32.563 71.576 1.00 42.56 209 GLN A O 1
ATOM 1563 N N . GLY A 1 210 ? -6.556 -31.931 70.478 1.00 44.06 210 GLY A N 1
ATOM 1564 C CA . GLY A 1 210 ? -6.928 -32.354 69.121 1.00 44.06 210 GLY A CA 1
ATOM 1565 C C . GLY A 1 210 ? -6.605 -31.321 68.060 1.00 44.06 210 GLY A C 1
ATOM 1566 O O . GLY A 1 210 ? -7.573 -30.710 67.566 1.00 44.06 210 GLY A O 1
#

Sequence (210 aa):
MHRMLSRALVLSAATIGLTAAQTASACHGCGKPAAPCVPMVPQTVTSYCTVTETVIDRVPVTVMKTTFRTEQVPVEVPVTRCVVEEIPVTKMVTRVHKVTEMVAKPVKRCGHHGHCGGCVTMVPVTRCIPEKVPVTKYVKKPRPVTEMVTRLKTIRVPEQVPVTVTKCVPRQVVRQVPVTRTVMVPAVYAPASYAAAPQAAPSGQASPQG